Protein AF-A0A7S3ZFB3-F1 (afdb_monomer_lite)

Organism: NCBI:txid91324

pLDDT: mean 74.65, std 17.26, range [34.47, 96.06]

Radius of gyration: 27.94 Å; chains: 1; bounding box: 44×72×83 Å

Structure (mmCIF, N/CA/C/O backbone):
data_AF-A0A7S3ZFB3-F1
#
_entry.id   AF-A0A7S3ZFB3-F1
#
loop_
_atom_site.group_PDB
_atom_site.id
_atom_site.type_symbol
_atom_site.label_atom_id
_atom_site.label_alt_id
_atom_site.label_comp_id
_atom_site.label_asym_id
_atom_site.label_entity_id
_atom_site.label_seq_id
_atom_site.pdbx_PDB_ins_code
_atom_site.Cartn_x
_atom_site.Cartn_y
_atom_site.Cartn_z
_atom_site.occupancy
_atom_site.B_iso_or_equiv
_atom_site.auth_seq_id
_atom_site.auth_comp_id
_atom_site.auth_asym_id
_atom_site.auth_atom_id
_atom_site.pdbx_PDB_model_num
ATOM 1 N N . ALA A 1 1 ? -0.608 -6.402 12.257 1.00 74.31 1 ALA A N 1
ATOM 2 C CA . ALA A 1 1 ? -1.201 -6.296 10.902 1.00 74.31 1 ALA A CA 1
ATOM 3 C C . ALA A 1 1 ? -0.785 -7.485 10.028 1.00 74.31 1 ALA A C 1
ATOM 5 O O . ALA A 1 1 ? -1.365 -7.737 8.982 1.00 74.31 1 ALA A O 1
ATOM 6 N N . ASP A 1 2 ? 0.163 -8.262 10.527 1.00 80.62 2 ASP A N 1
ATOM 7 C CA . ASP A 1 2 ? 1.020 -9.198 9.822 1.00 80.62 2 ASP A CA 1
ATOM 8 C C . ASP A 1 2 ? 0.237 -10.372 9.253 1.00 80.62 2 ASP A C 1
ATOM 10 O O . ASP A 1 2 ? 0.449 -10.745 8.113 1.00 80.62 2 ASP A O 1
ATOM 14 N N . VAL A 1 3 ? -0.769 -10.871 9.977 1.00 87.94 3 VAL A N 1
ATOM 15 C CA . VAL A 1 3 ? -1.650 -11.943 9.483 1.00 87.94 3 VAL A CA 1
ATOM 16 C C . VAL A 1 3 ? -2.382 -11.545 8.195 1.00 87.94 3 VAL A C 1
ATOM 18 O O . VAL A 1 3 ? -2.595 -12.392 7.336 1.00 87.94 3 VAL A O 1
ATOM 21 N N . ILE A 1 4 ? -2.739 -10.265 8.026 1.00 89.12 4 ILE A N 1
ATOM 22 C CA . ILE A 1 4 ? -3.354 -9.780 6.778 1.00 89.12 4 ILE A CA 1
ATOM 23 C C . ILE A 1 4 ? -2.322 -9.785 5.647 1.00 89.12 4 ILE A C 1
ATOM 25 O O . ILE A 1 4 ? -2.637 -10.222 4.545 1.00 89.12 4 ILE A O 1
ATOM 29 N N . MET A 1 5 ? -1.093 -9.344 5.923 1.00 90.19 5 MET A N 1
ATOM 30 C CA . MET A 1 5 ? -0.015 -9.326 4.928 1.00 90.19 5 MET A CA 1
ATOM 31 C C . MET A 1 5 ? 0.400 -10.739 4.513 1.00 90.19 5 MET A C 1
ATOM 33 O O . MET A 1 5 ? 0.550 -11.006 3.327 1.00 90.19 5 MET A O 1
ATOM 37 N N . LEU A 1 6 ? 0.496 -11.663 5.471 1.00 90.62 6 LEU A N 1
ATOM 38 C CA . LEU A 1 6 ? 0.761 -13.076 5.210 1.00 90.62 6 LEU A CA 1
ATOM 39 C C . LEU A 1 6 ? -0.352 -13.702 4.367 1.00 90.62 6 LEU A C 1
ATOM 41 O O . LEU A 1 6 ? -0.052 -14.408 3.414 1.00 90.62 6 LEU A O 1
ATOM 45 N N . ALA A 1 7 ? -1.621 -13.415 4.675 1.00 92.81 7 ALA A N 1
ATOM 46 C CA . ALA A 1 7 ? -2.742 -13.906 3.878 1.00 92.81 7 ALA A CA 1
ATOM 47 C C . ALA A 1 7 ? -2.698 -13.377 2.436 1.00 92.81 7 ALA A C 1
ATOM 49 O O . ALA A 1 7 ? -2.893 -14.152 1.505 1.00 92.81 7 ALA A O 1
ATOM 50 N N . LEU A 1 8 ? -2.390 -12.091 2.233 1.00 93.56 8 LEU A N 1
ATOM 51 C CA . LEU A 1 8 ? -2.205 -11.525 0.893 1.00 93.56 8 LEU A CA 1
ATOM 52 C C . LEU A 1 8 ? -1.053 -12.193 0.130 1.00 93.56 8 LEU A C 1
ATOM 54 O O . LEU A 1 8 ? -1.235 -12.540 -1.034 1.00 93.56 8 LEU A O 1
ATOM 58 N N . ALA A 1 9 ? 0.079 -12.430 0.798 1.00 92.56 9 ALA A N 1
ATOM 59 C CA . ALA A 1 9 ? 1.261 -13.072 0.220 1.00 92.56 9 ALA A CA 1
ATOM 60 C C . ALA A 1 9 ? 1.043 -14.545 -0.177 1.00 92.56 9 ALA A C 1
ATOM 62 O O . ALA A 1 9 ? 1.856 -15.113 -0.899 1.00 92.56 9 ALA A O 1
ATOM 63 N N . THR A 1 10 ? -0.045 -15.187 0.270 1.00 94.44 10 THR A N 1
ATOM 64 C CA . THR A 1 10 ? -0.414 -16.527 -0.229 1.00 94.44 10 THR A CA 1
ATOM 65 C C . THR A 1 10 ? -0.983 -16.503 -1.647 1.00 94.44 10 THR A C 1
ATOM 67 O O . THR A 1 10 ? -1.054 -17.548 -2.280 1.00 94.44 10 THR A O 1
ATOM 70 N N . HIS A 1 11 ? -1.414 -15.335 -2.138 1.00 94.69 11 HIS A N 1
ATOM 71 C CA . HIS A 1 11 ? -2.156 -15.169 -3.391 1.00 94.69 11 HIS A CA 1
ATOM 72 C C . HIS A 1 11 ? -3.484 -15.940 -3.476 1.00 94.69 11 HIS A C 1
ATOM 74 O O . HIS A 1 11 ? -4.085 -16.012 -4.548 1.00 94.69 11 HIS A O 1
ATOM 80 N N . GLU A 1 12 ? -4.008 -16.431 -2.349 1.00 96.00 12 GLU A N 1
ATOM 81 C CA . GLU A 1 12 ? -5.294 -17.124 -2.289 1.00 96.00 12 GLU A CA 1
ATOM 82 C C . GLU A 1 12 ? -6.467 -16.122 -2.290 1.00 96.00 12 GLU A C 1
ATOM 84 O O . GLU A 1 12 ? -6.662 -15.380 -1.317 1.00 96.00 12 GLU A O 1
ATOM 89 N N . PRO A 1 13 ? -7.296 -16.068 -3.354 1.00 91.50 13 PRO A N 1
ATOM 90 C CA . PRO A 1 13 ? -8.357 -15.067 -3.464 1.00 91.50 13 PRO A CA 1
ATOM 91 C C . PRO A 1 13 ? -9.473 -15.287 -2.436 1.00 91.50 13 PRO A C 1
ATOM 93 O O . PRO A 1 13 ? -10.035 -14.323 -1.914 1.00 91.50 13 PRO A O 1
ATOM 96 N N . TYR A 1 14 ? -9.770 -16.542 -2.095 1.00 93.50 14 TYR A N 1
ATOM 97 C CA . TYR A 1 14 ? -10.837 -16.918 -1.164 1.00 93.50 14 TYR A CA 1
ATOM 98 C C . TYR A 1 14 ? -10.318 -17.140 0.260 1.00 93.50 14 TYR A C 1
ATOM 100 O O . TYR A 1 14 ? -10.640 -18.132 0.909 1.00 93.50 14 TYR A O 1
ATOM 108 N N . PHE A 1 15 ? -9.525 -16.195 0.765 1.00 94.94 15 PHE A N 1
ATOM 109 C CA . PHE A 1 15 ? -8.989 -16.237 2.124 1.00 94.94 15 PHE A CA 1
ATOM 110 C C . PHE A 1 15 ? -9.781 -15.312 3.065 1.00 94.94 15 PHE A C 1
ATOM 112 O O . PHE A 1 15 ? -10.017 -14.137 2.764 1.00 94.94 15 PHE A O 1
ATOM 119 N N . GLY A 1 16 ? -10.188 -15.826 4.230 1.00 93.50 16 GLY A N 1
ATOM 120 C CA . GLY A 1 16 ? -10.906 -15.073 5.262 1.00 93.50 16 GLY A CA 1
ATOM 121 C C . GLY A 1 16 ? -10.179 -15.097 6.605 1.00 93.50 16 GLY A C 1
ATOM 122 O O . GLY A 1 16 ? -9.831 -16.161 7.104 1.00 93.50 16 GLY A O 1
ATOM 123 N N . ILE A 1 17 ? -9.986 -13.930 7.221 1.00 93.00 17 ILE A N 1
ATOM 124 C CA . ILE A 1 17 ? -9.396 -13.815 8.562 1.00 93.00 17 ILE A CA 1
ATOM 125 C C . ILE A 1 17 ? -10.496 -13.479 9.561 1.00 93.00 17 ILE A C 1
ATOM 127 O O . ILE A 1 17 ? -11.090 -12.400 9.508 1.00 93.00 17 ILE A O 1
ATOM 131 N N . LEU A 1 18 ? -10.735 -14.378 10.512 1.00 92.12 18 LEU A N 1
ATOM 132 C CA . LEU A 1 18 ? -11.621 -14.120 11.640 1.00 92.12 18 LEU A CA 1
ATOM 133 C C . LEU A 1 18 ? -10.831 -13.473 12.781 1.00 92.12 18 LEU A C 1
ATOM 135 O O . LEU A 1 18 ? -9.833 -14.019 13.247 1.00 92.12 18 LEU A O 1
ATOM 139 N N . ARG A 1 19 ? -11.292 -12.323 13.275 1.00 87.12 19 ARG A N 1
ATOM 140 C CA . ARG A 1 19 ? -10.683 -11.647 14.429 1.00 87.12 19 ARG A CA 1
ATOM 141 C C . ARG A 1 19 ? -11.727 -11.162 15.415 1.00 87.12 19 ARG A C 1
ATOM 143 O O . ARG A 1 19 ? -12.834 -10.795 15.036 1.00 87.12 19 ARG A O 1
ATOM 150 N N . VAL A 1 20 ? -11.362 -11.100 16.690 1.00 84.38 20 VAL A N 1
ATOM 151 C CA . VAL A 1 20 ? -12.217 -10.495 17.718 1.00 84.38 20 VAL A CA 1
ATOM 152 C C . VAL A 1 20 ? -12.271 -8.983 17.496 1.00 84.38 20 VAL A C 1
ATOM 154 O O . VAL A 1 20 ? -11.251 -8.349 17.195 1.00 84.38 20 VAL A O 1
ATOM 157 N N . LYS A 1 21 ? -13.460 -8.396 17.644 1.00 79.81 21 LYS A N 1
ATOM 158 C CA . LYS A 1 21 ? -13.635 -6.946 17.637 1.00 79.81 21 LYS A CA 1
ATOM 159 C C . LYS A 1 21 ? -12.845 -6.356 18.797 1.00 79.81 21 LYS A C 1
ATOM 161 O O . LYS A 1 21 ? -13.122 -6.629 19.964 1.00 79.81 21 LYS A O 1
ATOM 166 N N . GLN A 1 22 ? -11.853 -5.545 18.461 1.00 66.06 22 GLN A N 1
ATOM 167 C CA . GLN A 1 22 ? -11.039 -4.872 19.456 1.00 66.06 22 GLN A CA 1
ATOM 168 C C . GLN A 1 22 ? -11.864 -3.740 20.070 1.00 66.06 22 GLN A C 1
ATOM 170 O O . GLN A 1 22 ? -12.365 -2.874 19.354 1.00 66.06 22 GLN A O 1
ATOM 175 N N . MET A 1 23 ? -12.045 -3.777 21.389 1.00 60.59 23 MET A N 1
ATOM 176 C CA . MET A 1 23 ? -12.606 -2.643 22.119 1.00 60.59 23 MET A CA 1
ATOM 177 C C . MET A 1 23 ? -11.629 -1.467 22.022 1.00 60.59 23 MET A C 1
ATOM 179 O O . MET A 1 23 ? -10.412 -1.673 21.963 1.00 60.59 23 MET A O 1
ATOM 183 N N . LEU A 1 24 ? -12.150 -0.239 21.992 1.00 58.12 24 LEU A N 1
ATOM 184 C CA . LEU A 1 24 ? -11.311 0.959 22.025 1.00 58.12 24 LEU A CA 1
ATOM 185 C C . LEU A 1 24 ? -10.404 0.887 23.262 1.00 58.12 24 LEU A C 1
ATOM 187 O O . LEU A 1 24 ? -10.869 0.542 24.354 1.00 58.12 24 LEU A O 1
ATOM 191 N N . ARG A 1 25 ? -9.103 1.172 23.087 1.00 55.62 25 ARG A N 1
ATOM 192 C CA . ARG A 1 25 ? -8.145 1.207 24.204 1.00 55.62 25 ARG A CA 1
ATOM 193 C C . ARG A 1 25 ? -8.743 2.083 25.313 1.00 55.62 25 ARG A C 1
ATOM 195 O O . ARG A 1 25 ? -9.181 3.196 25.042 1.00 55.62 25 ARG A O 1
ATOM 202 N N . ASN A 1 26 ? -8.771 1.545 26.532 1.00 60.03 26 ASN A N 1
ATOM 203 C CA . ASN A 1 26 ? -9.304 2.140 27.767 1.00 60.03 26 ASN A CA 1
ATOM 204 C C . ASN A 1 26 ? -10.793 1.945 28.064 1.00 60.03 26 ASN A C 1
ATOM 206 O O . ASN A 1 26 ? -11.228 2.450 29.095 1.00 60.03 26 ASN A O 1
ATOM 210 N N . GLN A 1 27 ? -11.563 1.206 27.259 1.00 69.31 27 GLN A N 1
ATOM 211 C CA . GLN A 1 27 ? -12.914 0.801 27.656 1.00 69.31 27 GLN A CA 1
ATOM 212 C C . GLN A 1 27 ? -12.869 -0.503 28.469 1.00 69.31 27 GLN A C 1
ATOM 214 O O . GLN A 1 27 ? -12.468 -1.552 27.964 1.00 69.31 27 GLN A O 1
ATOM 219 N N . CYS A 1 28 ? -13.288 -0.454 29.733 1.00 73.19 28 CYS A N 1
ATOM 220 C CA . CYS A 1 28 ? -13.369 -1.639 30.583 1.00 73.19 28 CYS A CA 1
ATOM 221 C C . CYS A 1 28 ? -14.438 -2.604 30.054 1.00 73.19 28 CYS A C 1
ATOM 223 O O . CYS A 1 28 ? -15.607 -2.233 29.960 1.00 73.19 28 CYS A O 1
ATOM 225 N N . TYR A 1 29 ? -14.077 -3.857 29.763 1.00 70.75 29 TYR A N 1
ATOM 226 C CA . TYR A 1 29 ? -15.044 -4.833 29.244 1.00 70.75 29 TYR A CA 1
ATOM 227 C C . TYR A 1 29 ? -16.115 -5.233 30.276 1.00 70.75 29 TYR A C 1
ATOM 229 O O . TYR A 1 29 ? -17.201 -5.630 29.884 1.00 70.75 29 TYR A O 1
ATOM 237 N N . LYS A 1 30 ? -15.860 -5.079 31.587 1.00 74.50 30 LYS A N 1
ATOM 238 C CA . LYS A 1 30 ? -16.815 -5.454 32.651 1.00 74.50 30 LYS A CA 1
ATOM 239 C C . LYS A 1 30 ? -17.948 -4.443 32.866 1.00 74.50 30 LYS A C 1
ATOM 241 O O . LYS A 1 30 ? -18.996 -4.816 33.382 1.00 74.50 30 LYS A O 1
ATOM 246 N N . CYS A 1 31 ? -17.731 -3.163 32.551 1.00 77.81 31 CYS A N 1
ATOM 247 C CA . CYS A 1 31 ? -18.699 -2.087 32.830 1.00 77.81 31 CYS A CA 1
ATOM 248 C C . CYS A 1 31 ? -18.869 -1.073 31.688 1.00 77.81 31 CYS A C 1
ATOM 250 O O . CYS A 1 31 ? -19.638 -0.121 31.813 1.00 77.81 31 CYS A O 1
ATOM 252 N N . LYS A 1 32 ? -18.124 -1.242 30.590 1.00 72.56 32 LYS A N 1
ATOM 253 C CA . LYS A 1 32 ? -18.126 -0.405 29.380 1.00 72.56 32 LYS A CA 1
ATOM 254 C C . LYS A 1 32 ? -17.750 1.069 29.592 1.00 72.56 32 LYS A C 1
ATOM 256 O O . LYS A 1 32 ? -17.854 1.855 28.650 1.00 72.56 32 LYS A O 1
ATOM 261 N N . LYS A 1 33 ? -17.266 1.451 30.781 1.00 74.75 33 LYS A N 1
ATOM 262 C CA . LYS A 1 33 ? -16.751 2.800 31.074 1.00 74.75 33 LYS A CA 1
ATOM 263 C C . LYS A 1 33 ? -15.262 2.920 30.761 1.00 74.75 33 LYS A C 1
ATOM 265 O O . LYS A 1 33 ? -14.522 1.937 30.813 1.00 74.75 33 LYS A O 1
ATOM 270 N N . PHE A 1 34 ? -14.836 4.145 30.467 1.00 76.75 34 PHE A N 1
ATOM 271 C CA . PHE A 1 34 ? -13.442 4.466 30.188 1.00 76.75 34 PHE A CA 1
ATOM 272 C C . PHE A 1 34 ? -12.625 4.709 31.469 1.00 76.75 34 PHE A C 1
ATOM 274 O O . PHE A 1 34 ? -13.188 4.986 32.528 1.00 76.75 34 PHE A O 1
ATOM 281 N N . GLY A 1 35 ? -11.295 4.612 31.371 1.00 75.56 35 GLY A N 1
ATOM 282 C CA . GLY A 1 35 ? -10.369 5.144 32.384 1.00 75.56 35 GLY A CA 1
ATOM 283 C C . GLY A 1 35 ? -9.905 4.170 33.472 1.00 75.56 35 GLY A C 1
ATOM 284 O O . GLY A 1 35 ? -9.266 4.599 34.426 1.00 75.56 35 GLY A O 1
ATOM 285 N N . HIS A 1 36 ? -10.192 2.870 33.355 1.00 78.19 36 HIS A N 1
ATOM 286 C CA . HIS A 1 36 ? -9.671 1.863 34.286 1.00 78.19 36 HIS A CA 1
ATOM 287 C C . HIS A 1 36 ? -9.437 0.505 33.617 1.00 78.19 36 HIS A C 1
ATOM 289 O O . HIS A 1 36 ? -10.108 0.146 32.648 1.00 78.19 36 HIS A O 1
ATOM 295 N N . SER A 1 37 ? -8.494 -0.265 34.172 1.00 70.19 37 SER A N 1
ATOM 296 C CA . SER A 1 37 ? -8.326 -1.680 33.832 1.00 70.19 37 SER A CA 1
ATOM 297 C C . SER A 1 37 ? -9.506 -2.495 34.388 1.00 70.19 37 SER A C 1
ATOM 299 O O . SER A 1 37 ? -9.982 -2.191 35.487 1.00 70.19 37 SER A O 1
ATOM 301 N N . PRO A 1 38 ? -9.947 -3.560 33.700 1.00 70.06 38 PRO A N 1
ATOM 302 C CA . PRO A 1 38 ? -10.934 -4.516 34.203 1.00 70.06 38 PRO A CA 1
ATOM 303 C C . PRO A 1 38 ? -10.651 -5.068 35.609 1.00 70.06 38 PRO A C 1
ATOM 305 O O . PRO A 1 38 ? -11.591 -5.430 36.318 1.00 70.06 38 PRO A O 1
ATOM 308 N N . ASP A 1 39 ? -9.391 -5.110 36.041 1.00 76.44 39 ASP A N 1
ATOM 309 C CA . ASP A 1 39 ? -8.995 -5.587 37.377 1.00 76.44 39 ASP A CA 1
ATOM 310 C C . ASP A 1 39 ? -9.337 -4.588 38.489 1.00 76.44 39 ASP A C 1
ATOM 312 O O . ASP A 1 39 ? -9.562 -4.976 39.629 1.00 76.44 39 ASP A O 1
ATOM 316 N N . LYS A 1 40 ? -9.443 -3.298 38.145 1.00 78.81 40 LYS A N 1
ATOM 317 C CA . LYS A 1 40 ? -9.805 -2.203 39.059 1.00 78.81 40 LYS A CA 1
ATOM 318 C C . LYS A 1 40 ? -11.268 -1.768 38.892 1.00 78.81 40 LYS A C 1
ATOM 320 O O . LYS A 1 40 ? -11.628 -0.642 39.225 1.00 78.81 40 LYS A O 1
ATOM 325 N N . CYS A 1 41 ? -12.111 -2.626 38.314 1.00 80.31 41 CYS A N 1
ATOM 326 C CA . CYS A 1 41 ? -13.509 -2.300 38.055 1.00 80.31 41 CYS A CA 1
ATOM 327 C C . CYS A 1 41 ? -14.350 -2.426 39.331 1.00 80.31 41 CYS A C 1
ATOM 329 O O . CYS A 1 41 ? -14.556 -3.524 39.838 1.00 80.31 41 CYS A O 1
ATOM 331 N N . THR A 1 42 ? -14.870 -1.301 39.817 1.00 80.50 42 THR A N 1
ATOM 332 C CA . THR A 1 42 ? -15.702 -1.235 41.029 1.00 80.50 42 THR A CA 1
ATOM 333 C C . THR A 1 42 ? -17.178 -1.538 40.783 1.00 80.50 42 THR A C 1
ATOM 335 O O . THR A 1 42 ? -17.885 -1.874 41.723 1.00 80.50 42 THR A O 1
ATOM 338 N N . ASN A 1 43 ? -17.645 -1.456 39.532 1.00 76.81 43 ASN A N 1
ATOM 339 C CA . ASN A 1 43 ? -19.047 -1.673 39.160 1.00 76.81 43 ASN A CA 1
ATOM 340 C C . ASN A 1 43 ? -19.162 -2.606 37.944 1.00 76.81 43 ASN A C 1
ATOM 342 O O . ASN A 1 43 ? -19.492 -2.138 36.850 1.00 76.81 43 ASN A O 1
ATOM 346 N N . PRO A 1 44 ? -18.879 -3.912 38.091 1.00 69.62 44 PRO A N 1
ATOM 347 C CA . PRO A 1 44 ? -19.206 -4.873 37.048 1.00 69.62 44 PRO A CA 1
ATOM 348 C C . PRO A 1 44 ? -20.724 -4.854 36.838 1.00 69.62 44 PRO A C 1
ATOM 350 O O . PRO A 1 44 ? -21.491 -5.028 37.788 1.00 69.62 44 PRO A O 1
ATOM 353 N N . THR A 1 45 ? -21.185 -4.620 35.608 1.00 66.19 45 THR A N 1
ATOM 354 C CA . THR A 1 45 ? -22.607 -4.815 35.307 1.00 66.19 45 THR A CA 1
ATOM 355 C C . THR A 1 45 ? -22.933 -6.278 35.588 1.00 66.19 45 THR A C 1
ATOM 357 O O . THR A 1 45 ? -22.273 -7.158 35.036 1.00 66.19 45 THR A O 1
ATOM 360 N N . LYS A 1 46 ? -23.914 -6.553 36.460 1.00 57.84 46 LYS A N 1
ATOM 361 C CA . LYS A 1 46 ? -24.454 -7.904 36.682 1.00 57.84 46 LYS A CA 1
ATOM 362 C C . LYS A 1 46 ? -25.174 -8.355 35.405 1.00 57.84 46 LYS A C 1
ATOM 364 O O . LYS A 1 46 ? -26.389 -8.261 35.300 1.00 57.84 46 LYS A O 1
ATOM 369 N N . GLY A 1 47 ? -24.403 -8.756 34.401 1.00 52.00 47 GLY A N 1
ATOM 370 C CA . GLY A 1 47 ? -24.886 -9.309 33.147 1.00 52.00 47 GLY A CA 1
ATOM 371 C C . GLY A 1 47 ? -24.964 -10.821 33.261 1.00 52.00 47 GLY A C 1
ATOM 372 O O . GLY A 1 47 ? -23.955 -11.513 33.176 1.00 52.00 47 GLY A O 1
ATOM 373 N N . THR A 1 48 ? -26.170 -11.330 33.474 1.00 50.72 48 THR A N 1
ATOM 374 C CA . THR A 1 48 ? -26.548 -12.695 33.111 1.00 50.72 48 THR A CA 1
ATOM 375 C C . THR A 1 48 ? -26.294 -12.928 31.615 1.00 50.72 48 THR A C 1
ATOM 377 O O . THR A 1 48 ? -26.576 -12.042 30.811 1.00 50.72 48 THR A O 1
ATOM 380 N N . ALA A 1 49 ? -25.856 -14.143 31.268 1.00 48.09 49 ALA A N 1
ATOM 381 C CA . ALA A 1 49 ? -25.482 -14.643 29.938 1.00 48.09 49 ALA A CA 1
ATOM 382 C C . ALA A 1 49 ? -24.071 -14.254 29.460 1.00 48.09 49 ALA A C 1
ATOM 384 O O . ALA A 1 49 ? -23.712 -13.085 29.373 1.00 48.09 49 ALA A O 1
ATOM 385 N N . ALA A 1 50 ? -23.283 -15.280 29.121 1.00 55.66 50 ALA A N 1
ATOM 386 C CA . ALA A 1 50 ? -21.986 -15.170 28.469 1.00 55.66 50 ALA A CA 1
ATOM 387 C C . ALA A 1 50 ? -22.031 -14.111 27.353 1.00 55.66 50 ALA A C 1
ATOM 389 O O . ALA A 1 50 ? -22.734 -14.287 26.355 1.00 55.66 50 ALA A O 1
ATOM 390 N N . GLU A 1 51 ? -21.318 -12.995 27.535 1.00 60.09 51 GLU A N 1
ATOM 391 C CA . GLU A 1 51 ? -21.240 -11.940 26.526 1.00 60.09 51 GLU A CA 1
ATOM 392 C C . GLU A 1 51 ? -20.753 -12.550 25.206 1.00 60.09 51 GLU A C 1
ATOM 394 O O . GLU A 1 51 ? -19.624 -13.040 25.104 1.00 60.09 51 GLU A O 1
ATOM 399 N N . LYS A 1 52 ? -21.618 -12.540 24.182 1.00 67.38 52 LYS A N 1
ATOM 400 C CA . LYS A 1 52 ? -21.255 -12.971 22.830 1.00 67.38 52 LYS A CA 1
ATOM 401 C C . LYS A 1 52 ? -20.096 -12.098 22.356 1.00 67.38 52 LYS A C 1
ATOM 403 O O . LYS A 1 52 ? -20.279 -10.915 22.070 1.00 67.38 52 LYS A O 1
ATOM 408 N N . ARG A 1 53 ? -18.898 -12.682 22.268 1.00 71.31 53 ARG A N 1
ATOM 409 C CA . ARG A 1 53 ? -17.745 -12.024 21.648 1.00 71.31 53 ARG A CA 1
ATOM 410 C C . ARG A 1 53 ? -18.132 -11.642 20.222 1.00 71.31 53 ARG A C 1
ATOM 412 O O . ARG A 1 53 ? -18.598 -12.481 19.457 1.00 71.31 53 ARG A O 1
ATOM 419 N N . GLN A 1 54 ? -17.969 -10.368 19.878 1.00 79.44 54 GLN A N 1
ATOM 420 C CA . GLN A 1 54 ? -18.192 -9.902 18.515 1.00 79.44 54 GLN A CA 1
ATOM 421 C C . GLN A 1 54 ? -16.936 -10.185 17.692 1.00 79.44 54 GLN A C 1
ATOM 423 O O . GLN A 1 54 ? -15.825 -9.864 18.118 1.00 79.44 54 GLN A O 1
ATOM 428 N N . TYR A 1 55 ? -17.117 -10.767 16.512 1.00 86.12 55 TYR A N 1
ATOM 429 C CA . TYR A 1 55 ? -16.037 -11.058 15.579 1.00 86.12 55 TYR A CA 1
ATOM 430 C C . TYR A 1 55 ? -16.202 -10.215 14.315 1.00 86.12 55 TYR A C 1
ATOM 432 O O . TYR A 1 55 ? -17.320 -9.889 13.919 1.00 86.12 55 TYR A O 1
ATOM 440 N N . HIS A 1 56 ? -15.086 -9.857 13.692 1.00 88.69 56 HIS A N 1
ATOM 441 C CA . HIS A 1 56 ? -15.027 -9.303 12.347 1.00 88.69 56 HIS A CA 1
ATOM 442 C C . HIS A 1 56 ? -14.384 -10.338 11.426 1.00 88.69 56 HIS A C 1
ATOM 444 O O . HIS A 1 56 ? -13.366 -10.936 11.784 1.00 88.69 56 HIS A O 1
ATOM 450 N N . LEU A 1 57 ? -14.966 -10.517 10.244 1.00 91.56 57 LEU A N 1
ATOM 451 C CA . LEU A 1 57 ? -14.370 -11.277 9.156 1.00 91.56 57 LEU A CA 1
ATOM 452 C C . LEU A 1 57 ? -13.715 -10.292 8.186 1.00 91.56 57 LEU A C 1
ATOM 454 O O . LEU A 1 57 ? -14.379 -9.391 7.679 1.00 91.56 57 LEU A O 1
ATOM 458 N N . VAL A 1 58 ? -12.422 -10.460 7.935 1.00 91.69 58 VAL A N 1
ATOM 459 C CA . VAL A 1 58 ? -11.691 -9.704 6.915 1.00 91.69 58 VAL A CA 1
ATOM 460 C C . VAL A 1 58 ? -11.556 -10.595 5.686 1.00 91.69 58 VAL A C 1
ATOM 462 O O . VAL A 1 58 ? -10.920 -11.644 5.757 1.00 91.69 58 VAL A O 1
ATOM 465 N N . SER A 1 59 ? -12.174 -10.196 4.576 1.00 94.44 59 SER A N 1
ATOM 466 C CA . SER A 1 59 ? -12.129 -10.932 3.309 1.00 94.44 59 SER A CA 1
ATOM 467 C C . SER A 1 59 ? -10.978 -10.435 2.437 1.00 94.44 59 SER A C 1
ATOM 469 O O . SER A 1 59 ? -10.931 -9.252 2.091 1.00 94.44 59 SER A O 1
ATOM 471 N N . MET A 1 60 ? -10.066 -11.335 2.058 1.00 93.94 60 MET A N 1
ATOM 472 C CA . MET A 1 60 ? -8.974 -10.998 1.141 1.00 93.94 60 MET A CA 1
ATOM 473 C C . MET A 1 60 ? -9.480 -10.757 -0.280 1.00 93.94 60 MET A C 1
ATOM 475 O O . MET A 1 60 ? -8.953 -9.872 -0.940 1.00 93.94 60 MET A O 1
ATOM 479 N N . ALA A 1 61 ? -10.548 -11.429 -0.723 1.00 94.88 61 ALA A N 1
ATOM 480 C CA . ALA A 1 61 ? -11.180 -11.159 -2.019 1.00 94.88 61 ALA A CA 1
ATOM 481 C C . ALA A 1 61 ? -11.562 -9.677 -2.174 1.00 94.88 61 ALA A C 1
ATOM 483 O O . ALA A 1 61 ? -11.267 -9.042 -3.188 1.00 94.88 61 ALA A O 1
ATOM 484 N N . VAL A 1 62 ? -12.172 -9.106 -1.130 1.00 95.12 62 VAL A N 1
ATOM 485 C CA . VAL A 1 62 ? -12.562 -7.692 -1.115 1.00 95.12 62 VAL A CA 1
ATOM 486 C C . VAL A 1 62 ? -11.327 -6.794 -1.149 1.00 95.12 62 VAL A C 1
ATOM 488 O O . VAL A 1 62 ? -11.249 -5.898 -1.984 1.00 95.12 62 VAL A O 1
ATOM 491 N N . LEU A 1 63 ? -10.331 -7.056 -0.296 1.00 93.00 63 LEU A N 1
ATOM 492 C CA . LEU A 1 63 ? -9.099 -6.263 -0.258 1.00 93.00 63 LEU A CA 1
ATOM 493 C C . LEU A 1 63 ? -8.338 -6.301 -1.593 1.00 93.00 63 LEU A C 1
AT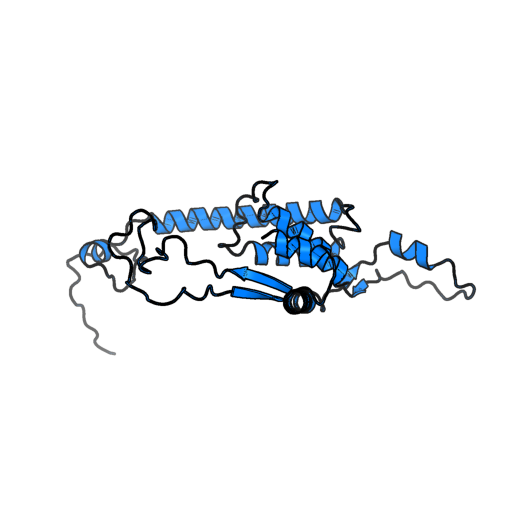OM 495 O O . LEU A 1 63 ? -7.899 -5.263 -2.079 1.00 93.00 63 LEU A O 1
ATOM 499 N N . ARG A 1 64 ? -8.245 -7.474 -2.225 1.00 95.06 64 ARG A N 1
ATOM 500 C CA . ARG A 1 64 ? -7.650 -7.648 -3.558 1.00 95.06 64 ARG A CA 1
ATOM 501 C C . ARG A 1 64 ? -8.397 -6.846 -4.620 1.00 95.06 64 ARG A C 1
ATOM 503 O O . ARG A 1 64 ? -7.754 -6.260 -5.480 1.00 95.06 64 ARG A O 1
ATOM 510 N N . THR A 1 65 ? -9.725 -6.761 -4.531 1.00 96.06 65 THR A N 1
ATOM 511 C CA . THR A 1 65 ? -10.542 -5.941 -5.444 1.00 96.06 65 THR A CA 1
ATOM 512 C C . THR A 1 65 ? -10.235 -4.450 -5.286 1.00 96.06 65 THR A C 1
ATOM 514 O O . THR A 1 65 ? -10.089 -3.751 -6.284 1.00 96.06 65 THR A O 1
ATOM 517 N N . PHE A 1 66 ? -10.074 -3.966 -4.049 1.00 95.12 66 PHE A N 1
ATOM 518 C CA . PHE A 1 66 ? -9.645 -2.585 -3.803 1.00 95.12 66 PHE A CA 1
ATOM 519 C C . PHE A 1 66 ? -8.259 -2.314 -4.392 1.00 95.12 66 PHE A C 1
ATOM 521 O O . PHE A 1 66 ? -8.087 -1.340 -5.117 1.00 95.12 66 PHE A O 1
ATOM 528 N N . ILE A 1 67 ? -7.291 -3.201 -4.143 1.00 94.81 67 ILE A N 1
ATOM 529 C CA . ILE A 1 67 ? -5.947 -3.074 -4.722 1.00 94.81 67 ILE A CA 1
ATOM 530 C C . ILE A 1 67 ? -6.020 -3.111 -6.255 1.00 94.81 67 ILE A C 1
ATOM 532 O O . ILE A 1 67 ? -5.382 -2.300 -6.909 1.00 94.81 67 ILE A O 1
ATOM 536 N N . HIS A 1 68 ? -6.829 -3.981 -6.856 1.00 95.31 68 HIS A N 1
ATOM 537 C CA . HIS A 1 68 ? -6.997 -4.006 -8.308 1.00 95.31 68 HIS A CA 1
ATOM 538 C C . HIS A 1 68 ? -7.502 -2.665 -8.851 1.00 95.31 68 HIS A C 1
ATOM 540 O O . HIS A 1 68 ? -6.854 -2.081 -9.717 1.00 95.31 68 HIS A O 1
ATOM 546 N N . GLY A 1 69 ? -8.602 -2.138 -8.303 1.00 96.06 69 GLY A N 1
ATOM 547 C CA . GLY A 1 69 ? -9.170 -0.861 -8.748 1.00 96.06 69 GLY A CA 1
ATOM 548 C C . GLY A 1 69 ? -8.192 0.313 -8.621 1.00 96.06 69 GLY A C 1
ATOM 549 O O . GLY A 1 69 ? -8.155 1.200 -9.473 1.00 96.06 69 GLY A O 1
ATOM 550 N N . GLU A 1 70 ? -7.324 0.291 -7.608 1.00 94.44 70 GLU A N 1
ATOM 551 C CA . GLU A 1 70 ? -6.308 1.327 -7.409 1.00 94.44 70 GLU A CA 1
ATOM 552 C C . GLU A 1 70 ? -5.210 1.353 -8.488 1.00 94.44 70 GLU A C 1
ATOM 554 O O . GLU A 1 70 ? -4.591 2.406 -8.688 1.00 94.44 70 GLU A O 1
ATOM 559 N N . PHE A 1 71 ? -4.958 0.232 -9.178 1.00 95.69 71 PHE A N 1
ATOM 560 C CA . PHE A 1 71 ? -3.816 0.059 -10.091 1.00 95.69 71 PHE A CA 1
ATOM 561 C C . PHE A 1 71 ? -4.190 -0.372 -11.522 1.00 95.69 71 PHE A C 1
ATOM 563 O O . PHE A 1 71 ? -3.340 -0.287 -12.407 1.00 95.69 71 PHE A O 1
ATOM 570 N N . GLU A 1 72 ? -5.434 -0.780 -11.792 1.00 93.00 72 GLU A N 1
ATOM 571 C CA . GLU A 1 72 ? -5.869 -1.339 -13.089 1.00 93.00 72 GLU A CA 1
ATOM 572 C C . GLU A 1 72 ? -5.650 -0.409 -14.296 1.00 93.00 72 GLU A C 1
ATOM 574 O O . GLU A 1 72 ? -5.450 -0.867 -15.420 1.00 93.00 72 GLU A O 1
ATOM 579 N N . HIS A 1 73 ? -5.654 0.905 -14.069 1.00 93.62 73 HIS A N 1
ATOM 580 C CA . HIS A 1 73 ? -5.483 1.922 -15.108 1.00 93.62 73 HIS A CA 1
ATOM 581 C C . HIS A 1 73 ? -4.011 2.212 -15.437 1.00 93.62 73 HIS A C 1
ATOM 583 O O . HIS A 1 73 ? -3.716 2.966 -16.369 1.00 93.62 73 HIS A O 1
ATOM 589 N N . LEU A 1 74 ? -3.074 1.643 -14.676 1.00 93.56 74 LEU A N 1
ATOM 590 C CA . LEU A 1 74 ? -1.651 1.897 -14.834 1.00 93.56 74 LEU A CA 1
ATOM 591 C C . LEU A 1 74 ? -1.010 0.937 -15.836 1.00 93.56 74 LEU A C 1
ATOM 593 O O . LEU A 1 74 ? -1.446 -0.196 -16.058 1.00 93.56 74 LEU A O 1
ATOM 597 N N . ARG A 1 75 ? 0.079 1.409 -16.444 1.00 92.44 75 ARG A N 1
ATOM 598 C CA . ARG A 1 75 ? 0.925 0.617 -17.333 1.00 92.44 75 ARG A CA 1
ATOM 599 C C . ARG A 1 75 ? 2.380 0.747 -16.926 1.00 92.44 75 ARG A C 1
ATOM 601 O O . ARG A 1 75 ? 2.829 1.827 -16.554 1.00 92.44 75 ARG A O 1
ATOM 608 N N . VAL A 1 76 ? 3.099 -0.361 -17.034 1.00 89.00 76 VAL A N 1
ATOM 609 C CA . VAL A 1 76 ? 4.488 -0.501 -16.594 1.00 89.00 76 VAL A CA 1
ATOM 610 C C . VAL A 1 76 ? 5.382 -0.712 -17.803 1.00 89.00 76 VAL A C 1
ATOM 612 O O . VAL A 1 76 ? 5.000 -1.388 -18.764 1.00 89.00 76 VAL A O 1
ATOM 615 N N . THR A 1 77 ? 6.572 -0.123 -17.773 1.00 80.12 77 THR A N 1
ATOM 616 C CA . THR A 1 77 ? 7.606 -0.349 -18.783 1.00 80.12 77 THR A CA 1
ATOM 617 C C . THR A 1 77 ? 8.008 -1.824 -18.797 1.00 80.12 77 THR A C 1
ATOM 619 O O . THR A 1 77 ? 8.306 -2.420 -17.763 1.00 80.12 77 THR A O 1
ATOM 622 N N . ALA A 1 78 ? 7.964 -2.462 -19.970 1.00 66.62 78 ALA A N 1
ATOM 623 C CA . ALA A 1 78 ? 8.356 -3.861 -20.073 1.00 66.62 78 ALA A CA 1
ATOM 624 C C . ALA A 1 78 ? 9.844 -4.010 -19.734 1.00 66.62 78 ALA A C 1
ATOM 626 O O . ALA A 1 78 ? 10.703 -3.412 -20.383 1.00 66.62 78 ALA A O 1
ATOM 627 N N . ASP A 1 79 ? 10.134 -4.843 -18.737 1.00 63.69 79 ASP A N 1
ATOM 628 C CA . ASP A 1 79 ? 11.497 -5.134 -18.318 1.00 63.69 79 ASP A CA 1
ATOM 629 C C . ASP A 1 79 ? 12.259 -5.790 -19.491 1.00 63.69 79 ASP A C 1
ATOM 631 O O . ASP A 1 79 ? 11.795 -6.827 -20.001 1.00 63.69 79 ASP A O 1
ATOM 635 N N . PRO A 1 80 ? 13.398 -5.239 -19.961 1.00 52.47 80 PRO A N 1
ATOM 636 C CA . PRO A 1 80 ? 14.114 -5.767 -21.126 1.00 52.47 80 PRO A CA 1
ATOM 637 C C . PRO A 1 80 ? 14.472 -7.251 -20.968 1.00 52.47 80 PRO A C 1
ATOM 639 O O . PRO A 1 80 ? 14.371 -8.028 -21.919 1.00 52.47 80 PRO A O 1
ATOM 642 N N . ALA A 1 81 ? 14.787 -7.671 -19.737 1.00 53.81 81 ALA A N 1
ATOM 643 C CA . ALA A 1 81 ? 15.149 -9.044 -19.390 1.00 53.81 81 ALA A CA 1
ATOM 644 C C . ALA A 1 81 ? 13.989 -10.055 -19.529 1.00 53.81 81 ALA A C 1
ATOM 646 O O . ALA A 1 81 ? 14.225 -11.246 -19.739 1.00 53.81 81 ALA A O 1
ATOM 647 N N . SER A 1 82 ? 12.733 -9.601 -19.440 1.00 51.22 82 SER A N 1
ATOM 648 C CA . SER A 1 82 ? 11.543 -10.456 -19.600 1.00 51.22 82 SER A CA 1
ATOM 649 C C . SER A 1 82 ? 11.181 -10.707 -21.069 1.00 51.22 82 SER A C 1
ATOM 651 O O . SER A 1 82 ? 10.560 -11.717 -21.397 1.00 51.22 82 SER A O 1
ATOM 653 N N . THR A 1 83 ? 11.603 -9.814 -21.968 1.00 50.34 83 THR A N 1
ATOM 654 C CA . THR A 1 83 ? 11.315 -9.909 -23.409 1.00 50.34 83 THR A CA 1
ATOM 655 C C . THR A 1 83 ? 12.215 -10.939 -24.097 1.00 50.34 83 THR A C 1
ATOM 657 O O . THR A 1 83 ? 11.790 -11.589 -25.048 1.00 50.34 83 THR A O 1
ATOM 660 N N . ALA A 1 84 ? 13.422 -11.168 -23.570 1.00 47.25 84 ALA A N 1
ATOM 661 C CA . ALA A 1 84 ? 14.370 -12.137 -24.120 1.00 47.25 84 ALA A CA 1
ATOM 662 C C . ALA A 1 84 ? 13.900 -13.602 -24.003 1.00 47.25 84 ALA A C 1
ATOM 664 O O . ALA A 1 84 ? 14.172 -14.392 -24.898 1.00 47.25 84 ALA A O 1
ATOM 665 N N . ARG A 1 85 ? 13.148 -13.971 -22.953 1.00 50.03 85 ARG A N 1
ATOM 666 C CA . ARG A 1 85 ? 12.716 -15.371 -22.731 1.00 50.03 85 ARG A CA 1
ATOM 667 C C . ARG A 1 85 ? 11.558 -15.827 -23.622 1.00 50.03 85 ARG A C 1
ATOM 669 O O . ARG A 1 85 ? 11.338 -17.022 -23.757 1.00 50.03 85 ARG A O 1
ATOM 676 N N . ASN A 1 86 ? 10.813 -14.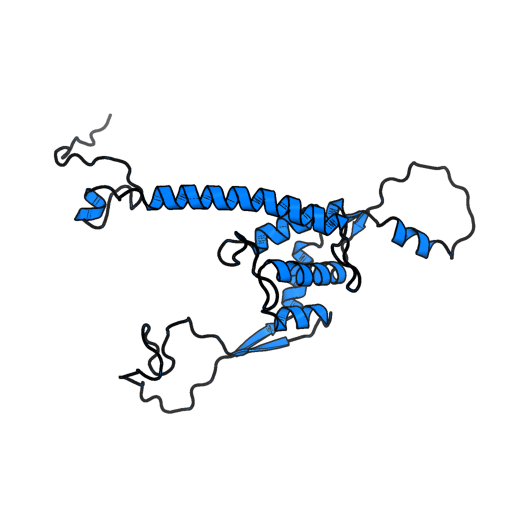899 -24.225 1.00 49.75 86 ASN A N 1
ATOM 677 C CA . ASN A 1 86 ? 9.653 -15.229 -25.064 1.00 49.75 86 ASN A CA 1
ATOM 678 C C . ASN A 1 86 ? 9.989 -15.388 -26.557 1.00 49.75 86 ASN A C 1
ATOM 680 O O . ASN A 1 86 ? 9.105 -15.742 -27.339 1.00 49.75 86 ASN A O 1
ATOM 684 N N . ASN A 1 87 ? 11.239 -15.148 -26.966 1.00 51.47 87 ASN A N 1
ATOM 685 C CA . ASN A 1 87 ? 11.621 -15.139 -28.380 1.00 51.47 87 ASN A CA 1
ATOM 686 C C . ASN A 1 87 ? 12.081 -16.498 -28.942 1.00 51.47 87 ASN A C 1
ATOM 688 O O . ASN A 1 87 ? 12.288 -16.596 -30.149 1.00 51.47 87 ASN A O 1
ATOM 692 N N . ASP A 1 88 ? 12.131 -17.569 -28.146 1.00 50.16 88 ASP A N 1
ATOM 693 C CA . ASP A 1 88 ? 12.596 -18.890 -28.611 1.00 50.16 88 ASP A CA 1
ATOM 694 C C . ASP A 1 88 ? 11.571 -19.700 -29.438 1.00 50.16 88 ASP A C 1
ATOM 696 O O . ASP A 1 88 ? 11.774 -20.890 -29.678 1.00 50.16 88 ASP A O 1
ATOM 700 N N . ARG A 1 89 ? 10.453 -19.112 -29.907 1.00 54.34 89 ARG A N 1
ATOM 701 C CA . ARG A 1 89 ? 9.399 -19.897 -30.596 1.00 54.34 89 ARG A CA 1
ATOM 702 C C . ARG A 1 89 ? 8.790 -19.389 -31.901 1.00 54.34 89 ARG A C 1
ATOM 704 O O . ARG A 1 89 ? 7.867 -20.045 -32.377 1.00 54.34 89 ARG A O 1
ATOM 711 N N . LYS A 1 90 ? 9.268 -18.326 -32.557 1.00 46.97 90 LYS A N 1
ATOM 712 C CA . LYS A 1 90 ? 8.736 -17.986 -33.899 1.00 46.97 90 LYS A CA 1
ATOM 713 C C . LYS A 1 90 ? 9.812 -17.563 -34.894 1.00 46.97 90 LYS A C 1
ATOM 715 O O . LYS A 1 90 ? 10.340 -16.460 -34.837 1.00 46.97 90 LYS A O 1
ATOM 720 N N . HIS A 1 91 ? 10.098 -18.469 -35.828 1.00 51.31 91 HIS A N 1
ATOM 721 C CA . HIS A 1 91 ? 10.792 -18.181 -37.078 1.00 51.31 91 HIS A CA 1
ATOM 722 C C . HIS A 1 91 ? 9.892 -17.398 -38.057 1.00 51.31 91 HIS A C 1
ATOM 724 O O . HIS A 1 91 ? 8.689 -17.637 -38.124 1.00 51.31 91 HIS A O 1
ATOM 730 N N . GLN A 1 92 ? 10.561 -16.549 -38.852 1.00 46.00 92 GLN A N 1
ATOM 731 C CA . GLN A 1 92 ? 10.192 -15.976 -40.162 1.00 46.00 92 GLN A CA 1
ATOM 732 C C . GLN A 1 92 ? 9.124 -14.867 -40.239 1.00 46.00 92 GLN A C 1
ATOM 734 O O . GLN A 1 92 ? 7.940 -15.139 -40.373 1.00 46.00 92 GLN A O 1
ATOM 739 N N . HIS A 1 93 ? 9.574 -13.602 -40.315 1.00 48.16 93 HIS A N 1
ATOM 740 C CA . HIS A 1 93 ? 9.614 -12.804 -41.565 1.00 48.16 93 HIS A CA 1
ATOM 741 C C . HIS A 1 93 ? 10.310 -11.436 -41.318 1.00 48.16 93 HIS A C 1
ATOM 743 O O . HIS A 1 93 ? 10.113 -10.859 -40.248 1.00 48.16 93 HIS A O 1
ATOM 749 N N . PRO A 1 94 ? 11.102 -10.871 -42.255 1.00 50.06 94 PRO A N 1
ATOM 750 C CA . PRO A 1 94 ? 11.751 -9.578 -42.054 1.00 50.06 94 PRO A CA 1
ATOM 751 C C . PRO A 1 94 ? 10.799 -8.439 -42.449 1.00 50.06 94 PRO A C 1
ATOM 753 O O . PRO A 1 94 ? 10.573 -8.192 -43.633 1.00 50.06 94 PRO A O 1
ATOM 756 N N . GLN A 1 95 ? 10.240 -7.726 -41.467 1.00 53.72 95 GLN A N 1
ATOM 757 C CA . GLN A 1 95 ? 9.533 -6.465 -41.710 1.00 53.72 95 GLN A CA 1
ATOM 758 C C . GLN A 1 95 ? 10.215 -5.281 -41.018 1.00 53.72 95 GLN A C 1
ATOM 760 O O . GLN A 1 95 ? 10.705 -5.362 -39.895 1.00 53.72 95 GLN A O 1
ATOM 765 N N . ARG A 1 96 ? 10.250 -4.190 -41.787 1.00 49.81 96 ARG A N 1
ATOM 766 C CA . ARG A 1 96 ? 10.922 -2.899 -41.608 1.00 49.81 96 ARG A CA 1
ATOM 767 C C . ARG A 1 96 ? 10.950 -2.390 -40.159 1.00 49.81 96 ARG A C 1
ATOM 769 O O . ARG A 1 96 ? 9.916 -2.225 -39.518 1.00 49.81 96 ARG A O 1
ATOM 776 N N . HIS A 1 97 ? 12.156 -2.063 -39.697 1.00 47.59 97 HIS A N 1
ATOM 777 C CA . HIS A 1 97 ? 12.437 -1.512 -38.375 1.00 47.59 97 HIS A CA 1
ATOM 778 C C . HIS A 1 97 ? 11.799 -0.129 -38.182 1.00 47.59 97 HIS A C 1
ATOM 780 O O . HIS A 1 97 ? 12.321 0.891 -38.629 1.00 47.59 97 HIS A O 1
ATOM 786 N N . ARG A 1 98 ? 10.679 -0.098 -37.458 1.00 54.28 98 ARG A N 1
ATOM 787 C CA . ARG A 1 98 ? 10.275 1.064 -36.659 1.00 54.28 98 ARG A CA 1
ATOM 788 C C . ARG A 1 98 ? 11.156 1.070 -35.398 1.00 54.28 98 ARG A C 1
ATOM 790 O O . ARG A 1 98 ? 11.339 -0.009 -34.832 1.00 54.28 98 ARG A O 1
ATOM 797 N N . PRO A 1 99 ? 11.708 2.210 -34.939 1.00 47.16 99 PRO A N 1
ATOM 798 C CA . PRO A 1 99 ? 12.416 2.238 -33.660 1.00 47.16 99 PRO A CA 1
ATOM 799 C C . PRO A 1 99 ? 11.473 1.720 -32.558 1.00 47.16 99 PRO A C 1
ATOM 801 O O . PRO A 1 99 ? 10.283 2.061 -32.587 1.00 47.16 99 PRO A O 1
ATOM 804 N N . PRO A 1 100 ? 11.945 0.862 -31.634 1.00 50.53 100 PRO A N 1
ATOM 805 C CA . PRO A 1 100 ? 11.085 0.248 -30.636 1.00 50.53 100 PRO A CA 1
ATOM 806 C C . PRO A 1 100 ? 10.567 1.343 -29.705 1.00 50.53 100 PRO A C 1
ATOM 808 O O . PRO A 1 100 ? 11.300 1.895 -28.891 1.00 50.53 100 PRO A O 1
ATOM 811 N N . GLN A 1 101 ? 9.288 1.680 -29.842 1.00 55.06 101 GLN A N 1
ATOM 812 C CA . GLN A 1 101 ? 8.578 2.418 -28.806 1.00 55.06 101 GLN A CA 1
ATOM 813 C C . GLN A 1 101 ? 8.628 1.543 -27.551 1.00 55.06 101 GLN A C 1
ATOM 815 O O . GLN A 1 101 ? 8.310 0.357 -27.645 1.00 55.06 101 GLN A O 1
ATOM 820 N N . HIS A 1 102 ? 9.077 2.088 -26.417 1.00 61.47 102 HIS A N 1
ATOM 821 C CA . HIS A 1 102 ? 9.137 1.367 -25.144 1.00 61.47 102 HIS A CA 1
ATOM 822 C C . HIS A 1 102 ? 7.774 0.726 -24.855 1.00 61.47 102 HIS A C 1
ATOM 824 O O . HIS A 1 102 ? 6.827 1.408 -24.466 1.00 61.47 102 HIS A O 1
ATOM 830 N N . ALA A 1 103 ? 7.649 -0.576 -25.116 1.00 75.00 103 ALA A N 1
ATOM 831 C CA . ALA A 1 103 ? 6.383 -1.275 -24.995 1.00 75.00 103 ALA A CA 1
ATOM 832 C C . ALA A 1 103 ? 5.973 -1.288 -23.520 1.00 75.00 103 ALA A C 1
ATOM 834 O O . ALA A 1 103 ? 6.726 -1.752 -22.662 1.00 75.00 103 ALA A O 1
ATOM 835 N N . THR A 1 104 ? 4.786 -0.764 -23.221 1.00 84.44 104 THR A N 1
ATOM 836 C CA . THR A 1 104 ? 4.219 -0.791 -21.873 1.00 84.44 104 THR A CA 1
ATOM 837 C C . THR A 1 104 ? 3.203 -1.921 -21.760 1.00 84.44 104 THR A C 1
ATOM 839 O O . THR A 1 104 ? 2.425 -2.174 -22.685 1.00 84.44 104 THR A O 1
ATOM 842 N N . LYS A 1 105 ? 3.215 -2.621 -20.626 1.00 89.56 105 LYS A N 1
ATOM 843 C CA . LYS A 1 105 ? 2.282 -3.711 -20.315 1.00 89.56 105 LYS A CA 1
ATOM 844 C C . LYS A 1 105 ? 1.288 -3.265 -19.237 1.00 89.56 105 LYS A C 1
ATOM 846 O O . LYS A 1 105 ? 1.647 -2.414 -18.420 1.00 89.56 105 LYS A O 1
ATOM 851 N N . PRO A 1 106 ? 0.053 -3.801 -19.231 1.00 93.12 106 PRO A N 1
ATOM 852 C CA . PRO A 1 106 ? -0.849 -3.644 -18.095 1.00 93.12 106 PRO A CA 1
ATOM 853 C C . PRO A 1 106 ? -0.190 -4.141 -16.809 1.00 93.12 106 PRO A C 1
ATOM 855 O O . PRO A 1 106 ? 0.641 -5.052 -16.844 1.00 93.12 106 PRO A O 1
ATOM 858 N N . VAL A 1 107 ? -0.562 -3.532 -15.691 1.00 94.12 107 VAL A N 1
ATOM 859 C CA . VAL A 1 107 ? -0.123 -3.980 -14.371 1.00 94.12 107 VAL A CA 1
ATOM 860 C C . VAL A 1 107 ? -0.690 -5.369 -14.058 1.00 94.12 107 VAL A C 1
ATOM 862 O O . VAL A 1 107 ? -1.843 -5.672 -14.353 1.00 94.12 107 VAL A O 1
ATOM 865 N N . GLU A 1 108 ? 0.132 -6.211 -13.442 1.00 94.38 108 GLU A N 1
ATOM 866 C CA . GLU A 1 108 ? -0.224 -7.540 -12.958 1.00 94.38 108 GLU A CA 1
ATOM 867 C C . GLU A 1 108 ? -0.583 -7.439 -11.473 1.00 94.38 108 GLU A C 1
ATOM 869 O O . GLU A 1 108 ? 0.255 -7.060 -10.652 1.00 94.38 108 GLU A O 1
ATOM 874 N N . LEU A 1 109 ? -1.825 -7.787 -11.118 1.00 95.56 109 LEU A N 1
ATOM 875 C CA . LEU A 1 109 ? -2.331 -7.658 -9.747 1.00 95.56 109 LEU A CA 1
ATOM 876 C C . LEU A 1 109 ? -1.457 -8.396 -8.727 1.00 95.56 109 LEU A C 1
ATOM 878 O O . LEU A 1 109 ? -1.127 -7.829 -7.691 1.00 95.56 109 LEU A O 1
ATOM 882 N N . GLU A 1 110 ? -1.055 -9.635 -9.016 1.00 95.12 110 GLU A N 1
ATOM 883 C CA . GLU A 1 110 ? -0.256 -10.425 -8.070 1.00 95.12 110 GLU A CA 1
ATOM 884 C C . GLU A 1 110 ? 1.095 -9.757 -7.776 1.00 95.12 110 GLU A C 1
ATOM 886 O O . GLU A 1 110 ? 1.515 -9.698 -6.626 1.00 95.12 110 GLU A O 1
ATOM 891 N N . ARG A 1 111 ? 1.717 -9.132 -8.781 1.00 95.38 111 ARG A N 1
ATOM 892 C CA . ARG A 1 111 ? 2.974 -8.392 -8.609 1.00 95.38 111 ARG A CA 1
ATOM 893 C C . ARG A 1 111 ? 2.799 -7.105 -7.803 1.00 95.38 111 ARG A C 1
ATOM 895 O O . ARG A 1 111 ? 3.693 -6.727 -7.054 1.00 95.38 111 ARG A O 1
ATOM 902 N N . VAL A 1 112 ? 1.647 -6.444 -7.926 1.00 95.75 112 VAL A N 1
ATOM 903 C CA . VAL A 1 112 ? 1.293 -5.308 -7.057 1.00 95.75 112 VAL A CA 1
ATOM 904 C C . VAL A 1 112 ? 1.056 -5.763 -5.625 1.00 95.75 112 VAL A C 1
ATOM 906 O O . VAL A 1 112 ? 1.427 -5.048 -4.703 1.00 95.75 112 VAL A O 1
ATOM 909 N N . ILE A 1 113 ? 0.439 -6.927 -5.419 1.00 95.19 113 ILE A N 1
ATOM 910 C CA . ILE A 1 113 ? 0.202 -7.472 -4.079 1.00 95.19 113 ILE A CA 1
ATOM 911 C C . ILE A 1 113 ? 1.530 -7.784 -3.384 1.00 95.19 113 ILE A C 1
ATOM 913 O O . ILE A 1 113 ? 1.689 -7.399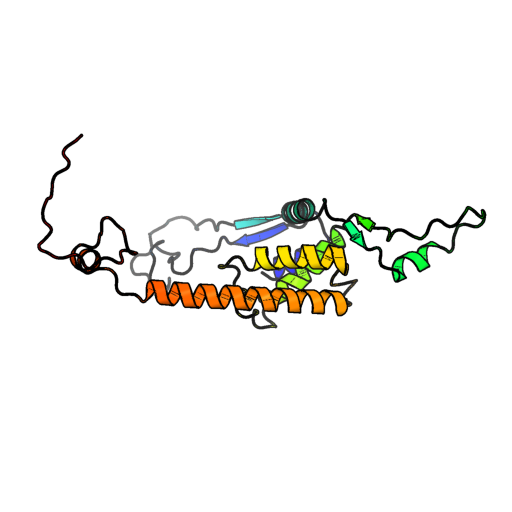 -2.225 1.00 95.19 113 ILE A O 1
ATOM 917 N N . ASP A 1 114 ? 2.489 -8.391 -4.089 1.00 94.75 114 ASP A N 1
ATOM 918 C CA . ASP A 1 114 ? 3.848 -8.617 -3.578 1.00 94.75 114 ASP A CA 1
ATOM 919 C C . ASP A 1 114 ? 4.495 -7.310 -3.107 1.00 94.75 114 ASP A C 1
ATOM 921 O O . ASP A 1 114 ? 4.963 -7.191 -1.971 1.00 94.75 114 ASP A O 1
ATOM 925 N N . ASP A 1 115 ? 4.463 -6.293 -3.968 1.00 95.00 115 ASP A N 1
ATOM 926 C CA . ASP A 1 115 ? 5.016 -4.983 -3.656 1.00 95.00 115 ASP A CA 1
ATOM 927 C C . ASP A 1 115 ? 4.250 -4.291 -2.526 1.00 95.00 115 ASP A C 1
ATOM 929 O O . ASP A 1 115 ? 4.866 -3.647 -1.686 1.00 95.00 115 ASP A O 1
ATOM 933 N N . PHE A 1 116 ? 2.926 -4.429 -2.451 1.00 92.44 116 PHE A N 1
ATOM 934 C CA . PHE A 1 116 ? 2.115 -3.874 -1.368 1.00 92.44 116 PHE A CA 1
ATOM 935 C C . PHE A 1 116 ? 2.494 -4.489 -0.017 1.00 92.44 116 PHE A C 1
ATOM 937 O O . PHE A 1 116 ? 2.696 -3.762 0.957 1.00 92.44 116 PHE A O 1
ATOM 944 N N . VAL A 1 117 ? 2.662 -5.813 0.033 1.00 91.19 117 VAL A N 1
ATOM 945 C CA . VAL A 1 117 ? 3.157 -6.519 1.222 1.00 91.19 117 VAL A CA 1
ATOM 946 C C . VAL A 1 1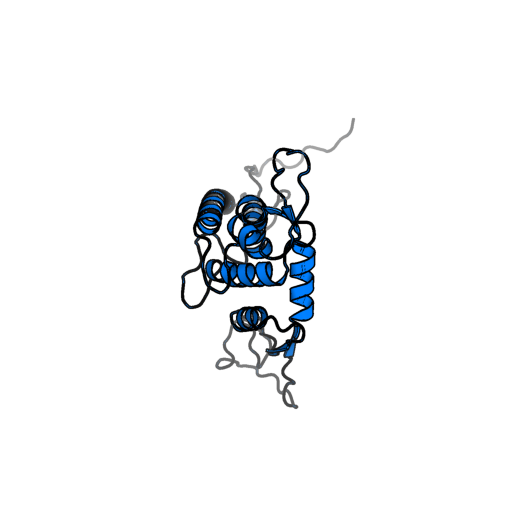17 ? 4.559 -6.028 1.590 1.00 91.19 117 VAL A C 1
ATOM 948 O O . VAL A 1 117 ? 4.811 -5.716 2.756 1.00 91.19 117 VAL A O 1
ATOM 951 N N . PHE A 1 118 ? 5.451 -5.893 0.604 1.00 91.06 118 PHE A N 1
ATOM 952 C CA . PHE A 1 118 ? 6.795 -5.350 0.803 1.00 91.06 118 PHE A CA 1
ATOM 953 C C . PHE A 1 118 ? 6.768 -3.909 1.333 1.00 91.06 118 PHE A C 1
ATOM 955 O O . PHE A 1 118 ? 7.500 -3.567 2.256 1.00 91.06 118 PHE A O 1
ATOM 962 N N . LEU A 1 119 ? 5.889 -3.062 0.807 1.00 89.06 119 LEU A N 1
ATOM 963 C CA . LEU A 1 119 ? 5.742 -1.672 1.219 1.00 89.06 119 LEU A CA 1
ATOM 964 C C . LEU A 1 119 ? 5.240 -1.535 2.660 1.00 89.06 119 LEU A C 1
ATOM 966 O O . LEU A 1 119 ? 5.699 -0.656 3.392 1.00 89.06 119 LEU A O 1
ATOM 970 N N . CYS A 1 120 ? 4.335 -2.416 3.095 1.00 83.94 120 CYS A N 1
ATOM 971 C CA . CYS A 1 120 ? 3.835 -2.428 4.468 1.00 83.94 120 CYS A CA 1
ATOM 972 C C . CYS A 1 120 ? 4.931 -2.692 5.515 1.00 83.94 120 CYS A C 1
ATOM 974 O O . CYS A 1 120 ? 4.744 -2.318 6.671 1.00 83.94 120 CYS A O 1
ATOM 976 N N . ILE A 1 121 ? 6.088 -3.241 5.125 1.00 81.12 121 ILE A N 1
ATOM 977 C CA . ILE A 1 121 ? 7.261 -3.367 6.004 1.00 81.12 121 ILE A CA 1
ATOM 978 C C . ILE A 1 121 ? 7.767 -1.982 6.453 1.00 81.12 121 ILE A C 1
ATOM 980 O O . ILE A 1 121 ? 8.112 -1.809 7.619 1.00 81.12 121 ILE A O 1
ATOM 984 N N . PHE A 1 122 ? 7.745 -0.971 5.576 1.00 74.56 122 PHE A N 1
ATOM 985 C CA . PHE A 1 122 ? 8.237 0.383 5.887 1.00 74.56 122 PHE A CA 1
ATOM 986 C C . PHE A 1 122 ? 7.296 1.205 6.776 1.00 74.56 122 PHE A C 1
ATOM 988 O O . PHE A 1 122 ? 7.734 2.131 7.460 1.00 74.56 122 PHE A O 1
ATOM 995 N N . VAL A 1 123 ? 6.005 0.867 6.776 1.00 71.00 123 VAL A N 1
ATOM 996 C CA . VAL A 1 123 ? 4.980 1.522 7.607 1.00 71.00 123 VAL A CA 1
ATOM 997 C C . VAL A 1 123 ? 5.072 1.065 9.074 1.00 71.00 123 VAL A C 1
ATOM 999 O O . VAL A 1 123 ? 4.531 1.711 9.971 1.00 71.00 123 VAL A O 1
ATOM 1002 N N . GLY A 1 124 ? 5.789 -0.030 9.330 1.00 63.66 124 GLY A N 1
ATOM 1003 C CA . GLY A 1 124 ? 6.033 -0.593 10.651 1.00 63.66 124 GLY A CA 1
ATOM 1004 C C . GLY A 1 124 ? 5.712 -2.082 10.678 1.00 63.66 124 GLY A C 1
ATOM 1005 O O . GLY A 1 124 ? 4.578 -2.490 10.420 1.00 63.66 124 GLY A O 1
ATOM 1006 N N . ASN A 1 125 ? 6.710 -2.885 11.032 1.00 66.44 125 ASN A N 1
ATOM 1007 C CA . ASN A 1 125 ? 6.565 -4.299 11.355 1.00 66.44 125 ASN A CA 1
ATOM 1008 C C . ASN A 1 125 ? 7.330 -4.605 12.656 1.00 66.44 125 ASN A C 1
ATOM 1010 O O . ASN A 1 125 ? 8.048 -3.754 13.177 1.00 66.44 125 ASN A O 1
ATOM 1014 N N . ASP A 1 126 ? 7.198 -5.820 13.183 1.00 57.94 126 ASP A N 1
ATOM 1015 C CA . ASP A 1 126 ? 7.869 -6.215 14.432 1.00 57.94 126 ASP A CA 1
ATOM 1016 C C . ASP A 1 126 ? 9.413 -6.297 14.311 1.00 57.94 126 ASP A C 1
ATOM 1018 O O . ASP A 1 126 ? 10.101 -6.494 15.312 1.00 57.94 126 ASP A O 1
ATOM 1022 N N . PHE A 1 127 ? 9.977 -6.126 13.106 1.00 50.09 127 PHE A N 1
ATOM 1023 C CA . PHE A 1 127 ? 11.404 -6.318 12.807 1.00 50.09 127 PHE A CA 1
ATOM 1024 C C . PHE A 1 127 ? 12.161 -5.026 12.473 1.00 50.09 127 PHE A C 1
ATOM 1026 O O . PHE A 1 127 ? 13.384 -4.983 12.601 1.00 50.09 127 PHE A O 1
ATOM 1033 N N . LEU A 1 128 ? 11.460 -3.981 12.036 1.00 54.75 128 LEU A N 1
ATOM 1034 C CA . LEU A 1 128 ? 12.009 -2.694 11.635 1.00 54.75 128 LEU A CA 1
ATOM 1035 C C . LEU A 1 128 ? 11.207 -1.570 12.300 1.00 54.75 128 LEU A C 1
ATOM 1037 O O . LEU A 1 128 ? 9.973 -1.588 12.263 1.00 54.75 128 LEU A O 1
ATOM 1041 N N . PRO A 1 129 ? 11.879 -0.554 12.868 1.00 53.91 129 PRO A N 1
ATOM 1042 C CA . PRO A 1 129 ? 11.188 0.655 13.289 1.00 53.91 129 PRO A CA 1
ATOM 1043 C C . PRO A 1 129 ? 10.507 1.290 12.069 1.00 53.91 129 PRO A C 1
ATOM 1045 O O . PRO A 1 129 ? 11.075 1.312 10.975 1.00 53.91 129 PRO A O 1
ATOM 1048 N N . HIS A 1 130 ? 9.285 1.798 12.249 1.00 59.53 130 HIS A N 1
ATOM 1049 C CA . HIS A 1 130 ? 8.603 2.547 11.195 1.00 59.53 130 HIS A CA 1
ATOM 1050 C C . HIS A 1 130 ? 9.469 3.736 10.759 1.00 59.53 130 HIS A C 1
ATOM 1052 O O . HIS A 1 130 ? 10.163 4.344 11.583 1.00 59.53 130 HIS A O 1
ATOM 1058 N N . LEU A 1 131 ? 9.419 4.096 9.475 1.00 58.56 131 LEU A N 1
ATOM 1059 C CA . LEU A 1 131 ? 10.085 5.315 9.021 1.00 58.56 131 LEU A CA 1
ATOM 1060 C C . LEU A 1 131 ? 9.529 6.531 9.795 1.00 58.56 131 LEU A C 1
ATOM 1062 O O . LEU A 1 131 ? 8.313 6.602 10.032 1.00 58.56 131 LEU A O 1
ATOM 1066 N N . PRO A 1 132 ? 10.380 7.480 10.232 1.00 53.41 132 PRO A N 1
ATOM 1067 C CA . PRO A 1 132 ? 9.900 8.723 10.822 1.00 53.41 132 PRO A CA 1
ATOM 1068 C C . PRO A 1 132 ? 8.979 9.453 9.824 1.00 53.41 132 PRO A C 1
ATOM 1070 O O . PRO A 1 132 ? 9.178 9.398 8.616 1.00 53.41 132 PRO A O 1
ATOM 1073 N N . GLY A 1 133 ? 7.887 10.052 10.309 1.00 54.75 133 GLY A N 1
ATOM 1074 C CA . GLY A 1 133 ? 6.896 10.718 9.447 1.00 54.75 133 GLY A CA 1
ATOM 1075 C C . GLY A 1 133 ? 5.935 9.794 8.682 1.00 54.75 133 GLY A C 1
ATOM 1076 O O . GLY A 1 133 ? 5.089 10.294 7.943 1.00 54.75 133 GLY A O 1
ATOM 1077 N N . LEU A 1 134 ? 6.014 8.470 8.870 1.00 57.03 134 LEU A N 1
ATOM 1078 C CA . LEU A 1 134 ? 5.139 7.486 8.227 1.00 57.03 134 LEU A CA 1
ATOM 1079 C C . LEU A 1 134 ? 4.233 6.767 9.250 1.00 57.03 134 LEU A C 1
ATOM 1081 O O . LEU A 1 134 ? 4.194 5.543 9.331 1.00 57.03 134 LEU A O 1
ATOM 1085 N N . GLU A 1 135 ? 3.471 7.522 10.048 1.00 58.69 135 GLU A N 1
ATOM 1086 C CA . GLU A 1 135 ? 2.420 6.940 10.894 1.00 58.69 135 GLU A CA 1
ATOM 1087 C C . GLU A 1 135 ? 1.124 6.719 10.096 1.00 58.69 135 GLU A C 1
ATOM 1089 O O . GLU A 1 135 ? 0.609 7.634 9.457 1.00 58.69 135 GLU A O 1
ATOM 1094 N N . ILE A 1 136 ? 0.514 5.527 10.189 1.00 58.78 136 ILE A N 1
ATOM 1095 C CA . ILE A 1 136 ? -0.775 5.208 9.524 1.00 58.78 136 ILE A CA 1
ATOM 1096 C C . ILE A 1 136 ? -1.863 6.247 9.846 1.00 58.78 136 ILE A C 1
ATOM 1098 O O . ILE A 1 136 ? -2.698 6.558 9.001 1.00 58.78 136 ILE A O 1
ATOM 1102 N N . ARG A 1 137 ? -1.839 6.811 11.061 1.00 53.81 137 ARG A N 1
ATOM 1103 C CA . ARG A 1 137 ? -2.790 7.838 11.518 1.00 53.81 137 ARG A CA 1
ATOM 1104 C C . ARG A 1 137 ? -2.642 9.185 10.799 1.00 53.81 137 ARG A C 1
ATOM 1106 O O . ARG A 1 137 ? -3.544 10.005 10.907 1.00 53.81 137 ARG A O 1
ATOM 1113 N N . GLU A 1 138 ? -1.548 9.394 10.071 1.00 57.81 138 GLU A N 1
ATOM 1114 C CA . GLU A 1 138 ? -1.194 10.640 9.382 1.00 57.81 138 GLU A CA 1
ATOM 1115 C C . GLU A 1 138 ? -1.271 10.509 7.843 1.00 57.81 138 GLU A C 1
ATOM 1117 O O . GLU A 1 138 ? -0.730 11.342 7.123 1.00 57.81 138 GLU A O 1
ATOM 1122 N N . GLY A 1 139 ? -1.928 9.469 7.305 1.00 66.50 139 GLY A N 1
ATOM 1123 C CA . GLY A 1 139 ? -2.053 9.280 5.846 1.00 66.50 139 GLY A CA 1
ATOM 1124 C C . GLY A 1 139 ? -0.810 8.674 5.180 1.00 66.50 139 GLY A C 1
ATOM 1125 O O . GLY A 1 139 ? -0.646 8.742 3.962 1.00 66.50 139 GLY A O 1
ATOM 1126 N N . ALA A 1 140 ? 0.064 8.045 5.971 1.00 72.50 140 ALA A N 1
ATOM 1127 C CA . ALA A 1 140 ? 1.271 7.353 5.515 1.00 72.50 140 ALA A CA 1
ATOM 1128 C C . ALA A 1 140 ? 1.034 6.376 4.354 1.00 72.50 140 ALA A C 1
ATOM 1130 O O . ALA A 1 140 ? 1.837 6.312 3.425 1.00 72.50 140 ALA A O 1
ATOM 1131 N N . LEU A 1 141 ? -0.072 5.625 4.401 1.00 78.75 141 LEU A N 1
ATOM 1132 C CA . LEU A 1 141 ? -0.404 4.650 3.365 1.00 78.75 141 LEU A CA 1
ATOM 1133 C C . LEU A 1 141 ? -0.722 5.336 2.031 1.00 78.75 141 LEU A C 1
ATOM 1135 O O . LEU A 1 141 ? -0.262 4.869 0.995 1.00 78.75 141 LEU A O 1
ATOM 1139 N N . ASP A 1 142 ? -1.428 6.466 2.052 1.00 82.75 142 ASP A N 1
ATOM 1140 C CA . ASP A 1 142 ? -1.781 7.216 0.842 1.00 82.75 142 ASP A CA 1
ATOM 1141 C C . ASP A 1 142 ? -0.543 7.834 0.190 1.00 82.75 142 ASP A C 1
ATOM 1143 O O . ASP A 1 142 ? -0.373 7.761 -1.028 1.00 82.75 142 ASP A O 1
ATOM 1147 N N . LEU A 1 143 ? 0.364 8.403 0.997 1.00 84.88 143 LEU A N 1
ATOM 1148 C CA . LEU A 1 143 ? 1.663 8.879 0.517 1.00 84.88 143 LEU A CA 1
ATOM 1149 C C . LEU A 1 143 ? 2.454 7.739 -0.130 1.00 84.88 143 LEU A C 1
ATOM 1151 O O . LEU A 1 143 ? 2.969 7.887 -1.239 1.00 84.88 143 LEU A O 1
ATOM 1155 N N . LEU A 1 144 ? 2.546 6.610 0.565 1.00 88.44 144 LEU A N 1
ATOM 1156 C CA . LEU A 1 144 ? 3.336 5.475 0.129 1.00 88.44 144 LEU A CA 1
ATOM 1157 C C . LEU A 1 144 ? 2.765 4.849 -1.154 1.00 88.44 144 LEU A C 1
ATOM 1159 O O . LEU A 1 144 ? 3.522 4.591 -2.088 1.00 88.44 144 LEU A O 1
ATOM 1163 N N . LEU A 1 145 ? 1.441 4.708 -1.260 1.00 90.62 145 LEU A N 1
ATOM 1164 C CA . LEU A 1 145 ? 0.773 4.270 -2.486 1.00 90.62 145 LEU A CA 1
ATOM 1165 C C . LEU A 1 145 ? 0.974 5.275 -3.626 1.00 90.62 145 LEU A C 1
ATOM 1167 O O . LEU A 1 145 ? 1.247 4.869 -4.754 1.00 90.62 145 LEU A O 1
ATOM 1171 N N . ARG A 1 146 ? 0.890 6.582 -3.351 1.00 92.00 146 ARG A N 1
ATOM 1172 C CA . ARG A 1 146 ? 1.113 7.636 -4.353 1.00 92.00 146 ARG A CA 1
ATOM 1173 C C . ARG A 1 146 ? 2.522 7.586 -4.938 1.00 92.00 146 ARG A C 1
ATOM 1175 O O . ARG A 1 146 ? 2.666 7.618 -6.161 1.00 92.00 146 ARG A O 1
ATOM 1182 N N . GLU A 1 147 ? 3.551 7.515 -4.096 1.00 93.12 147 GLU A N 1
ATOM 1183 C CA . GLU A 1 147 ? 4.933 7.435 -4.582 1.00 93.12 147 GLU A CA 1
ATOM 1184 C C . GLU A 1 147 ? 5.218 6.082 -5.240 1.00 93.12 147 GLU A C 1
ATOM 1186 O O . GLU A 1 147 ? 5.867 6.040 -6.286 1.00 93.12 147 GLU A O 1
ATOM 1191 N N . TYR A 1 148 ? 4.650 4.989 -4.726 1.00 95.12 148 TYR A N 1
ATOM 1192 C CA . TYR A 1 148 ? 4.764 3.686 -5.372 1.00 95.12 148 TYR A CA 1
ATOM 1193 C C . TYR A 1 148 ? 4.174 3.680 -6.786 1.00 95.12 148 TYR A C 1
ATOM 1195 O O . TYR A 1 148 ? 4.851 3.226 -7.702 1.00 95.12 148 TYR A O 1
ATOM 1203 N N . LYS A 1 149 ? 2.982 4.252 -7.021 1.00 95.62 149 LYS A N 1
ATOM 1204 C CA . LYS A 1 149 ? 2.400 4.351 -8.377 1.00 95.62 149 LYS A CA 1
ATOM 1205 C C . LYS A 1 149 ? 3.358 5.041 -9.359 1.00 95.62 149 LYS A C 1
ATOM 1207 O O . LYS A 1 149 ? 3.514 4.584 -10.489 1.00 95.62 149 LYS A O 1
ATOM 1212 N N . ARG A 1 150 ? 4.052 6.105 -8.932 1.00 94.00 150 ARG A N 1
ATOM 1213 C C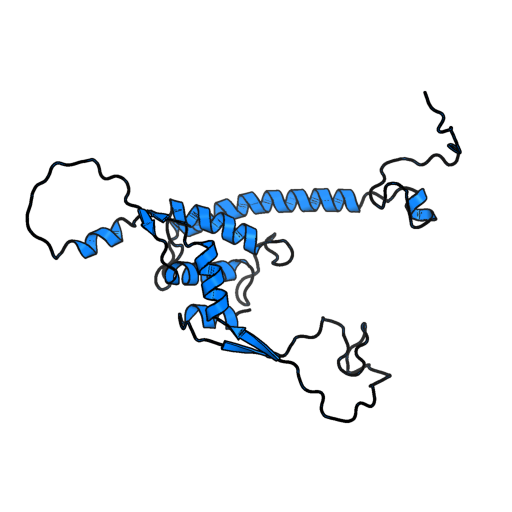A . ARG A 1 150 ? 5.060 6.799 -9.760 1.00 94.00 150 ARG A CA 1
ATOM 1214 C C . ARG A 1 150 ? 6.278 5.926 -10.034 1.00 94.00 150 ARG A C 1
ATOM 1216 O O . ARG A 1 150 ? 6.770 5.904 -11.161 1.00 94.00 150 ARG A O 1
ATOM 1223 N N . VAL A 1 151 ? 6.771 5.222 -9.020 1.00 94.69 151 VAL A N 1
ATOM 1224 C CA . VAL A 1 151 ? 7.916 4.319 -9.164 1.00 94.69 151 VAL A CA 1
ATOM 1225 C C . VAL A 1 151 ? 7.570 3.155 -10.084 1.00 94.69 151 VAL A C 1
ATOM 1227 O O . VAL A 1 151 ? 8.341 2.864 -10.990 1.00 94.69 151 VAL A O 1
ATOM 1230 N N . LEU A 1 152 ? 6.391 2.560 -9.918 1.00 94.75 152 LEU A N 1
ATOM 1231 C CA . LEU A 1 152 ? 5.903 1.431 -10.700 1.00 94.75 152 LEU A CA 1
ATOM 1232 C C . LEU A 1 152 ? 5.875 1.741 -12.204 1.00 94.75 152 LEU A C 1
ATOM 1234 O O . LEU A 1 152 ? 6.369 0.951 -13.004 1.00 94.75 152 LEU A O 1
ATOM 1238 N N . ILE A 1 153 ? 5.363 2.913 -12.593 1.00 92.69 153 ILE A N 1
ATOM 1239 C CA . ILE A 1 153 ? 5.293 3.334 -14.005 1.00 92.69 153 ILE A CA 1
ATOM 1240 C C . ILE A 1 153 ? 6.695 3.493 -14.617 1.00 92.69 153 ILE A C 1
ATOM 1242 O O . ILE A 1 153 ? 6.908 3.128 -15.773 1.00 92.69 153 ILE A O 1
ATOM 1246 N N . ASN A 1 154 ? 7.649 4.038 -13.855 1.00 90.81 154 ASN A N 1
ATOM 1247 C CA . ASN A 1 154 ? 8.963 4.433 -14.374 1.00 90.81 154 ASN A CA 1
ATOM 1248 C C . ASN A 1 154 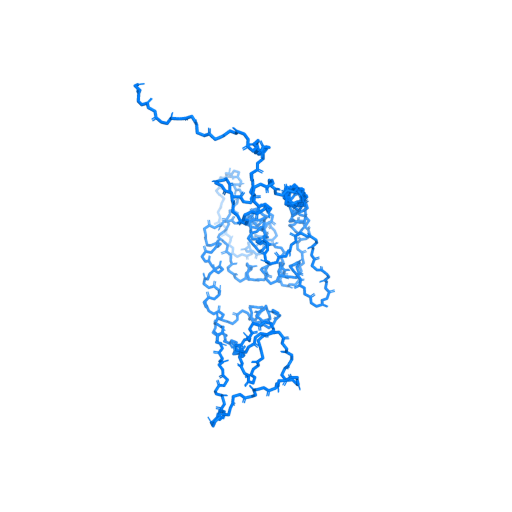? 10.033 3.337 -14.254 1.00 90.81 154 ASN A C 1
ATOM 1250 O O . ASN A 1 154 ? 10.879 3.200 -15.136 1.00 90.81 154 ASN A O 1
ATOM 1254 N N . HIS A 1 155 ? 10.006 2.570 -13.166 1.00 91.38 155 HIS A N 1
ATOM 1255 C CA . HIS A 1 155 ? 11.062 1.635 -12.765 1.00 91.38 155 HIS A CA 1
ATOM 1256 C C . HIS A 1 155 ? 10.578 0.185 -12.630 1.00 91.38 155 HIS A C 1
ATOM 1258 O O . HIS A 1 155 ? 11.395 -0.702 -12.375 1.00 91.38 155 HIS A O 1
ATOM 1264 N N . GLY A 1 156 ? 9.276 -0.062 -12.802 1.00 92.75 156 GLY A N 1
ATOM 1265 C CA . GLY A 1 156 ? 8.671 -1.375 -12.625 1.00 92.75 156 GLY A CA 1
ATOM 1266 C C . GLY A 1 156 ? 8.449 -1.757 -11.164 1.00 92.75 156 GLY A C 1
ATOM 1267 O O . GLY A 1 156 ? 8.516 -0.926 -10.258 1.00 92.75 156 GLY A O 1
ATOM 1268 N N . TYR A 1 157 ? 8.147 -3.036 -10.954 1.00 95.44 157 TYR A N 1
ATOM 1269 C CA . TYR A 1 157 ? 7.876 -3.596 -9.631 1.00 95.44 157 TYR A CA 1
ATOM 1270 C C . TYR A 1 157 ? 9.106 -3.521 -8.714 1.00 95.44 157 TYR A C 1
ATOM 1272 O O . TYR A 1 157 ? 10.253 -3.626 -9.169 1.00 95.44 157 TYR A O 1
ATOM 1280 N N . LEU A 1 158 ? 8.859 -3.367 -7.414 1.00 95.12 158 LEU A N 1
ATOM 1281 C CA . LEU A 1 158 ? 9.876 -3.321 -6.361 1.00 95.12 158 LEU A CA 1
ATOM 1282 C C . LEU A 1 158 ? 10.467 -4.703 -6.097 1.00 95.12 158 LEU A C 1
ATOM 1284 O O . LEU A 1 158 ? 11.643 -4.812 -5.752 1.00 95.12 158 LEU A O 1
ATOM 1288 N N . THR A 1 159 ? 9.659 -5.747 -6.252 1.00 94.12 159 THR A N 1
ATOM 1289 C CA . THR A 1 159 ? 10.019 -7.121 -5.924 1.00 94.12 159 THR A CA 1
ATOM 1290 C C . THR A 1 159 ? 9.682 -8.088 -7.055 1.00 94.12 159 THR A C 1
ATOM 1292 O O . THR A 1 159 ? 8.833 -7.841 -7.917 1.00 94.12 159 THR A O 1
ATOM 1295 N N . ASN A 1 160 ? 10.396 -9.209 -7.086 1.00 92.25 160 ASN A N 1
ATOM 1296 C CA . ASN A 1 160 ? 10.134 -10.333 -7.974 1.00 92.25 160 ASN A CA 1
ATOM 1297 C C . ASN A 1 160 ? 10.495 -11.638 -7.258 1.00 92.25 160 ASN A C 1
ATOM 1299 O O . ASN A 1 160 ? 11.682 -11.931 -7.098 1.00 92.25 160 ASN A O 1
ATOM 1303 N N . ALA A 1 161 ? 9.489 -12.397 -6.810 1.00 85.75 161 ALA A N 1
ATOM 1304 C CA . ALA A 1 161 ? 9.667 -13.674 -6.109 1.00 85.75 161 ALA A CA 1
ATOM 1305 C C . ALA A 1 161 ? 10.710 -13.599 -4.968 1.00 85.75 161 ALA A C 1
ATOM 1307 O O . ALA A 1 161 ? 11.637 -14.403 -4.889 1.00 85.75 161 ALA A O 1
ATOM 1308 N N . GLY A 1 162 ? 10.604 -12.568 -4.122 1.00 81.19 162 GLY A N 1
ATOM 1309 C CA . GLY A 1 162 ? 11.514 -12.329 -2.994 1.00 81.19 162 GLY A CA 1
ATOM 1310 C C . GLY A 1 162 ? 12.827 -11.610 -3.337 1.00 81.19 162 GLY A C 1
ATOM 1311 O O . GLY A 1 162 ? 13.543 -11.197 -2.428 1.00 81.19 162 GLY A O 1
ATOM 1312 N N . SER A 1 163 ? 13.142 -11.397 -4.618 1.00 89.75 163 SER A N 1
ATOM 1313 C CA . SER A 1 163 ? 14.288 -10.574 -5.035 1.00 89.75 163 SER A CA 1
ATOM 1314 C C . SER A 1 163 ? 13.896 -9.103 -5.158 1.00 89.75 163 SER A C 1
ATOM 1316 O O . SER A 1 163 ? 12.862 -8.787 -5.741 1.00 89.75 163 SER A O 1
ATOM 1318 N N . MET A 1 164 ? 14.733 -8.194 -4.652 1.00 92.75 164 MET A N 1
ATOM 1319 C CA . MET A 1 164 ? 14.479 -6.750 -4.708 1.00 92.75 164 MET A CA 1
ATOM 1320 C C . MET A 1 164 ? 15.050 -6.106 -5.975 1.00 92.75 164 MET A C 1
ATOM 1322 O O . MET A 1 164 ? 16.222 -6.277 -6.315 1.00 92.75 164 MET A O 1
ATOM 1326 N N . ASN A 1 165 ? 14.245 -5.268 -6.620 1.00 93.00 165 ASN A N 1
ATOM 1327 C CA . ASN A 1 165 ? 14.686 -4.303 -7.615 1.00 93.00 165 ASN A CA 1
ATOM 1328 C C . ASN A 1 165 ? 15.242 -3.063 -6.900 1.00 93.00 165 ASN A C 1
ATOM 1330 O O . ASN A 1 165 ? 14.530 -2.092 -6.636 1.00 93.00 165 ASN A O 1
ATOM 1334 N N . PHE A 1 166 ? 16.539 -3.083 -6.592 1.00 93.25 166 PHE A N 1
ATOM 1335 C CA . PHE A 1 166 ? 17.201 -1.989 -5.875 1.00 93.25 166 PHE A CA 1
ATOM 1336 C C . PHE A 1 166 ? 17.082 -0.630 -6.572 1.00 93.25 166 PHE A C 1
ATOM 1338 O O . PHE A 1 166 ? 17.109 0.394 -5.894 1.00 93.25 166 PHE A O 1
ATOM 1345 N N . HIS A 1 167 ? 16.937 -0.590 -7.899 1.00 92.19 167 HIS A N 1
ATOM 1346 C CA . HIS A 1 167 ? 16.760 0.669 -8.617 1.00 92.19 167 HIS A CA 1
ATOM 1347 C C . HIS A 1 167 ? 15.397 1.302 -8.306 1.00 92.19 167 HIS A C 1
ATOM 1349 O O . HIS A 1 167 ? 15.338 2.472 -7.920 1.00 92.19 167 HIS A O 1
ATOM 1355 N N . ALA A 1 168 ? 14.321 0.515 -8.391 1.00 94.25 168 ALA A N 1
ATOM 1356 C CA . ALA A 1 168 ? 12.975 0.963 -8.045 1.00 94.25 168 ALA A CA 1
ATOM 1357 C C . ALA A 1 168 ? 12.857 1.288 -6.545 1.00 94.25 168 ALA A C 1
ATOM 1359 O O . ALA A 1 168 ? 12.367 2.357 -6.185 1.00 94.25 168 ALA A O 1
ATOM 1360 N N . VAL A 1 169 ? 13.399 0.432 -5.670 1.00 94.38 169 VAL A N 1
ATOM 1361 C CA . VAL A 1 169 ? 13.412 0.658 -4.213 1.00 94.38 169 VAL A CA 1
ATOM 1362 C C . VAL A 1 169 ? 14.183 1.930 -3.851 1.00 94.38 169 VAL A C 1
ATOM 1364 O O . VAL A 1 169 ? 13.700 2.738 -3.062 1.00 94.38 169 VAL A O 1
ATOM 1367 N N . LYS A 1 170 ? 15.355 2.170 -4.453 1.00 93.88 170 LYS A N 1
ATOM 1368 C CA . LYS A 1 170 ? 16.111 3.413 -4.239 1.00 93.88 170 LYS A CA 1
ATOM 1369 C C . LYS A 1 170 ? 15.309 4.637 -4.680 1.00 93.88 170 LYS A C 1
ATOM 1371 O O . LYS A 1 170 ? 15.290 5.630 -3.958 1.00 93.88 170 LYS A O 1
ATOM 1376 N N . SER A 1 171 ? 14.655 4.568 -5.841 1.00 94.44 171 SER A N 1
ATOM 1377 C CA . SER A 1 171 ? 13.807 5.654 -6.350 1.00 94.44 171 SER A CA 1
ATOM 1378 C C . SER A 1 171 ? 12.658 5.964 -5.383 1.00 94.44 171 SER A C 1
ATOM 1380 O O . SER A 1 171 ? 12.446 7.122 -5.020 1.00 94.44 171 SER A O 1
ATOM 1382 N N . LEU A 1 172 ? 12.003 4.922 -4.863 1.00 94.06 172 LEU A N 1
ATOM 1383 C CA . LEU A 1 172 ? 10.960 5.042 -3.847 1.00 94.06 172 LEU A CA 1
ATOM 1384 C C . LEU A 1 172 ? 11.472 5.715 -2.568 1.00 94.06 172 LEU A C 1
ATOM 1386 O O . LEU A 1 172 ? 10.867 6.677 -2.105 1.00 94.06 172 LEU A O 1
ATOM 1390 N N . LEU A 1 173 ? 12.587 5.242 -2.004 1.00 91.81 173 LEU A N 1
ATOM 1391 C CA . LEU A 1 173 ? 13.141 5.796 -0.764 1.00 91.81 173 LEU A CA 1
ATOM 1392 C C . LEU A 1 173 ? 13.542 7.269 -0.921 1.00 91.81 173 LEU A C 1
ATOM 1394 O O . LEU A 1 173 ? 13.300 8.073 -0.020 1.00 91.81 173 LEU A O 1
ATOM 1398 N N . ILE A 1 174 ? 14.096 7.652 -2.076 1.00 91.88 174 ILE A N 1
ATOM 1399 C CA . ILE A 1 174 ? 14.387 9.058 -2.383 1.00 91.88 174 ILE A CA 1
ATOM 1400 C C . ILE A 1 174 ? 13.087 9.874 -2.412 1.00 91.88 174 ILE A C 1
ATOM 1402 O O . ILE A 1 174 ? 13.017 10.914 -1.756 1.00 91.88 174 ILE A O 1
ATOM 1406 N N . ALA A 1 175 ? 12.049 9.405 -3.110 1.00 90.19 175 ALA A N 1
ATOM 1407 C CA . ALA A 1 175 ? 10.763 10.100 -3.197 1.00 90.19 175 ALA A CA 1
ATOM 1408 C C . ALA A 1 175 ? 10.078 10.262 -1.824 1.00 90.19 175 ALA A C 1
ATOM 1410 O O . ALA A 1 175 ? 9.570 11.342 -1.497 1.00 90.19 175 ALA A O 1
ATOM 1411 N N . LEU A 1 176 ? 10.128 9.219 -0.991 1.00 87.88 176 LEU A N 1
ATOM 1412 C CA . LEU A 1 176 ? 9.628 9.257 0.383 1.00 87.88 176 LEU A CA 1
ATOM 1413 C C . LEU A 1 176 ? 10.405 10.270 1.232 1.00 87.88 176 LEU A C 1
ATOM 1415 O O . LEU A 1 176 ? 9.776 11.084 1.899 1.00 87.88 176 LEU A O 1
ATOM 1419 N N . SER A 1 177 ? 11.739 10.309 1.136 1.00 85.19 177 SER A N 1
ATOM 1420 C CA . SER A 1 177 ? 12.570 11.247 1.915 1.00 85.19 177 SER A CA 1
ATOM 1421 C C . SER A 1 177 ? 12.279 12.725 1.612 1.00 85.19 177 SER A C 1
ATOM 1423 O O . SER A 1 177 ? 12.393 13.589 2.483 1.00 85.19 177 SER A O 1
ATOM 1425 N N . VAL A 1 178 ? 11.885 13.043 0.372 1.00 85.50 178 VAL A N 1
ATOM 1426 C CA . VAL A 1 178 ? 11.473 14.402 -0.011 1.00 85.50 178 VAL A CA 1
ATOM 1427 C C . VAL A 1 178 ? 10.131 14.751 0.629 1.00 85.50 178 VAL A C 1
ATOM 1429 O O . VAL A 1 178 ? 9.966 15.854 1.151 1.00 85.50 178 VAL A O 1
ATOM 1432 N N . SER A 1 179 ? 9.190 13.807 0.623 1.00 81.19 179 SER A N 1
ATOM 1433 C CA . SER A 1 179 ? 7.858 13.998 1.202 1.00 81.19 179 SER A CA 1
ATOM 1434 C C . SER A 1 179 ? 7.894 14.059 2.735 1.00 81.19 179 SER A C 1
ATOM 1436 O O . SER A 1 179 ? 7.198 14.877 3.330 1.00 81.19 179 SER A O 1
ATOM 1438 N N . GLU A 1 180 ? 8.747 13.261 3.379 1.00 77.00 180 GLU A N 1
ATOM 1439 C CA . GLU A 1 180 ? 8.963 13.263 4.832 1.00 77.00 180 GLU A CA 1
ATOM 1440 C C . GLU A 1 180 ? 9.398 14.646 5.335 1.00 77.00 180 GLU A C 1
ATOM 1442 O O . GLU A 1 180 ? 8.826 15.168 6.291 1.00 77.00 180 GLU A O 1
ATOM 1447 N N . LYS A 1 181 ? 10.347 15.292 4.643 1.00 73.81 181 LYS A N 1
ATOM 1448 C CA . LYS A 1 181 ? 10.795 16.654 4.982 1.00 73.81 181 LYS A CA 1
ATOM 1449 C C . LYS A 1 181 ? 9.648 17.662 4.963 1.00 73.81 181 LYS A C 1
ATOM 1451 O O . LYS A 1 181 ? 9.569 18.508 5.848 1.00 73.81 181 LYS A O 1
ATOM 1456 N N . GLN A 1 182 ? 8.760 17.563 3.975 1.00 76.25 182 GLN A N 1
ATOM 1457 C CA . GLN A 1 182 ? 7.590 18.438 3.873 1.00 76.25 182 GLN A CA 1
ATOM 1458 C C . GLN A 1 182 ? 6.613 18.185 5.024 1.00 76.25 182 GLN A C 1
ATOM 1460 O O . GLN A 1 182 ? 6.143 19.133 5.647 1.00 76.25 182 GLN A O 1
ATOM 1465 N N . ILE A 1 183 ? 6.350 16.917 5.350 1.00 75.62 183 ILE A N 1
ATOM 1466 C CA . ILE A 1 183 ? 5.473 16.540 6.464 1.00 75.62 183 ILE A CA 1
ATOM 1467 C C . ILE A 1 183 ? 6.031 17.050 7.793 1.00 75.62 183 ILE A C 1
ATOM 1469 O O . ILE A 1 183 ? 5.291 17.641 8.576 1.00 75.62 183 ILE A O 1
ATOM 1473 N N . MET A 1 184 ? 7.332 16.888 8.034 1.00 74.88 184 MET A N 1
ATOM 1474 C CA . MET A 1 184 ? 7.974 17.358 9.261 1.00 74.88 184 MET A CA 1
ATOM 1475 C C . MET A 1 184 ? 7.890 18.884 9.404 1.00 74.88 184 MET A C 1
ATOM 1477 O O . MET A 1 184 ? 7.533 19.378 10.468 1.00 74.88 184 MET A O 1
ATOM 1481 N N . GLN A 1 185 ? 8.114 19.630 8.319 1.00 77.38 185 GLN A N 1
ATOM 1482 C CA . GLN A 1 185 ? 7.952 21.088 8.318 1.00 77.38 185 GLN A CA 1
ATOM 1483 C C . GLN A 1 185 ? 6.512 21.510 8.622 1.00 77.38 185 GLN A C 1
ATOM 1485 O O . GLN A 1 185 ? 6.293 22.387 9.454 1.00 77.38 185 GLN A O 1
ATOM 1490 N N . MET A 1 186 ? 5.522 20.857 8.002 1.00 74.56 186 MET A N 1
ATOM 1491 C CA . MET A 1 186 ? 4.115 21.133 8.302 1.00 74.56 186 MET A CA 1
ATOM 1492 C C . MET A 1 186 ? 3.775 20.841 9.768 1.00 74.56 186 MET A C 1
ATOM 1494 O O . MET A 1 186 ? 3.033 21.613 10.372 1.00 74.56 186 MET A O 1
ATOM 1498 N N . ARG A 1 187 ? 4.331 19.768 10.352 1.00 71.94 187 ARG A N 1
ATOM 1499 C CA . ARG A 1 187 ? 4.153 19.424 11.773 1.00 71.94 187 ARG A CA 1
ATOM 1500 C C . ARG A 1 187 ? 4.744 20.486 12.687 1.00 71.94 187 ARG A C 1
ATOM 1502 O O . ARG A 1 187 ? 4.080 20.887 13.637 1.00 71.94 187 ARG A O 1
ATOM 1509 N N . ASP A 1 188 ? 5.955 20.952 12.400 1.00 77.25 188 ASP A N 1
ATOM 1510 C CA . ASP A 1 188 ? 6.604 22.000 13.188 1.00 77.25 188 ASP A CA 1
ATOM 1511 C C . ASP A 1 188 ? 5.829 23.320 13.102 1.00 77.25 188 ASP A C 1
ATOM 1513 O O . ASP A 1 188 ? 5.636 23.998 14.112 1.00 77.25 188 ASP A O 1
ATOM 1517 N N . ASP A 1 189 ? 5.336 23.675 11.915 1.00 77.62 189 ASP A N 1
ATOM 1518 C CA . ASP A 1 189 ? 4.520 24.872 11.709 1.00 77.62 189 ASP A CA 1
ATOM 1519 C C . ASP A 1 189 ? 3.156 24.765 12.399 1.00 77.62 189 ASP A C 1
ATOM 1521 O O . ASP A 1 189 ? 2.686 25.733 12.999 1.00 77.62 189 ASP A O 1
ATOM 1525 N N . GLU A 1 190 ? 2.510 23.600 12.352 1.00 74.56 190 GLU A N 1
ATOM 1526 C CA . GLU A 1 190 ? 1.258 23.350 13.064 1.00 74.56 190 GLU A CA 1
ATOM 1527 C C . GLU A 1 190 ? 1.461 23.353 14.583 1.00 74.56 190 GLU A C 1
ATOM 1529 O O . GLU A 1 190 ? 0.705 24.014 15.292 1.00 74.56 190 GLU A O 1
ATOM 1534 N N . ALA A 1 191 ? 2.509 22.705 15.090 1.00 72.94 191 ALA A N 1
ATOM 1535 C CA . ALA A 1 191 ? 2.848 22.712 16.509 1.00 72.94 191 ALA A CA 1
ATOM 1536 C C . ALA A 1 191 ? 3.140 24.134 17.008 1.00 72.94 191 ALA A C 1
ATOM 1538 O O . ALA A 1 191 ? 2.629 24.526 18.057 1.00 72.94 191 ALA A O 1
ATOM 1539 N N . LYS A 1 192 ? 3.870 24.944 16.227 1.00 74.00 192 LYS A N 1
ATOM 1540 C CA . LYS A 1 192 ? 4.067 26.373 16.516 1.00 74.00 192 LYS A CA 1
ATOM 1541 C C . LYS A 1 192 ? 2.732 27.114 16.571 1.00 74.00 192 LYS A C 1
ATOM 1543 O O . LYS A 1 192 ? 2.479 27.807 17.552 1.00 74.00 192 LYS A O 1
ATOM 1548 N N . ARG A 1 193 ? 1.844 26.909 15.590 1.00 67.38 193 ARG A N 1
ATOM 1549 C CA . ARG A 1 193 ? 0.500 27.522 15.563 1.00 67.38 193 ARG A CA 1
ATOM 1550 C C . ARG A 1 193 ? -0.383 27.100 16.741 1.00 67.38 193 ARG A C 1
ATOM 1552 O O . ARG A 1 193 ? -1.195 27.901 17.182 1.00 67.38 193 ARG A O 1
ATOM 1559 N N . ILE A 1 194 ? -0.258 25.867 17.230 1.00 65.88 194 ILE A N 1
ATOM 1560 C CA . ILE A 1 194 ? -1.009 25.362 18.394 1.00 65.88 194 ILE A CA 1
ATOM 1561 C C . ILE A 1 194 ? -0.394 25.863 19.712 1.00 65.88 194 ILE A C 1
ATOM 1563 O O . ILE A 1 194 ? -1.118 26.061 20.684 1.00 65.88 194 ILE A O 1
ATOM 1567 N N . SER A 1 195 ? 0.923 26.085 19.750 1.00 58.47 195 SER A N 1
ATOM 1568 C CA . SER A 1 195 ? 1.628 26.635 20.916 1.00 58.47 195 SER A CA 1
ATOM 1569 C C . SER A 1 195 ? 1.419 28.140 21.117 1.00 58.47 195 SER A C 1
ATOM 1571 O O . SER A 1 195 ? 1.696 28.652 22.200 1.00 58.47 195 SER A O 1
ATOM 1573 N N . GLU A 1 196 ? 0.925 28.854 20.099 1.00 64.38 196 GLU A N 1
ATOM 1574 C CA . GLU A 1 196 ? 0.499 30.246 20.241 1.00 64.38 196 GLU A CA 1
ATOM 1575 C C . GLU A 1 196 ? -0.701 30.295 21.205 1.00 64.38 196 GLU A C 1
ATOM 1577 O O . GLU A 1 196 ? -1.759 29.726 20.932 1.00 64.38 196 GLU A O 1
ATOM 1582 N N . THR A 1 197 ? -0.527 30.951 22.358 1.00 64.06 197 THR A N 1
ATOM 1583 C CA . THR A 1 197 ? -1.557 31.074 23.398 1.00 64.06 197 THR A CA 1
ATOM 1584 C C . THR A 1 197 ? -2.863 31.587 22.778 1.00 64.06 197 THR A C 1
ATOM 1586 O O . THR A 1 197 ? -2.829 32.617 22.094 1.00 64.06 197 THR A O 1
ATOM 1589 N N . PRO A 1 198 ? -4.015 30.918 22.993 1.00 66.50 198 PRO A N 1
ATOM 1590 C CA . PRO A 1 198 ? -5.284 31.394 22.457 1.00 66.50 198 PRO A CA 1
ATOM 1591 C C . PRO A 1 198 ? -5.568 32.810 22.968 1.00 66.50 198 PRO A C 1
ATOM 1593 O O . PRO A 1 198 ? -5.112 33.201 24.047 1.00 66.50 198 PRO A O 1
ATOM 1596 N N . CYS A 1 199 ? -6.315 33.600 22.192 1.00 70.81 199 CYS A N 1
ATOM 1597 C CA . CYS A 1 199 ? -6.606 34.977 22.577 1.00 70.81 199 CYS A CA 1
ATOM 1598 C C . CYS A 1 199 ? -7.266 35.046 23.970 1.00 70.81 199 CYS A C 1
ATOM 1600 O O . CYS A 1 199 ? -7.987 34.134 24.383 1.00 70.81 199 CYS A O 1
ATOM 1602 N N . ARG A 1 200 ? -7.050 36.158 24.685 1.00 67.31 200 ARG A N 1
ATOM 1603 C CA . ARG A 1 200 ? -7.511 36.345 26.073 1.00 67.31 200 ARG A CA 1
ATOM 1604 C C . ARG A 1 200 ? -9.009 36.068 26.260 1.00 67.31 200 ARG A C 1
ATOM 1606 O O . ARG A 1 200 ? -9.401 35.450 27.237 1.00 67.31 200 ARG A O 1
ATOM 1613 N N . GLU A 1 201 ? -9.835 36.436 25.280 1.00 67.94 201 GLU A N 1
ATOM 1614 C CA . GLU A 1 201 ? -11.277 36.161 25.309 1.00 67.94 201 GLU A CA 1
ATOM 1615 C C . GLU A 1 201 ? -11.609 34.658 25.260 1.00 67.94 201 GLU A C 1
ATOM 1617 O O . GLU A 1 201 ? -12.508 34.211 25.972 1.00 67.94 201 GLU A O 1
ATOM 1622 N N . TYR A 1 202 ? -10.878 33.869 24.466 1.00 68.94 202 TYR A N 1
ATOM 1623 C CA . TYR A 1 202 ? -11.046 32.414 24.437 1.00 68.94 202 TYR A CA 1
ATOM 1624 C C . TYR A 1 202 ? -10.582 31.778 25.755 1.00 68.94 202 TYR A C 1
ATOM 1626 O O . TYR A 1 202 ? -11.227 30.852 26.240 1.00 68.94 202 TYR A O 1
ATOM 1634 N N . PHE A 1 203 ? -9.493 32.287 26.343 1.00 68.56 203 PHE A N 1
ATOM 1635 C CA . PHE A 1 203 ? -8.983 31.820 27.635 1.00 68.56 203 PHE A CA 1
ATOM 1636 C C . PHE A 1 203 ? -9.987 32.067 28.774 1.00 68.56 203 PHE A C 1
ATOM 1638 O O . PHE A 1 203 ? -10.243 31.162 29.563 1.00 68.56 203 PHE A O 1
ATOM 1645 N N . ASP A 1 204 ? -10.608 33.251 28.815 1.00 64.62 204 ASP A N 1
ATOM 1646 C CA . ASP A 1 204 ? -11.521 33.643 29.897 1.00 64.62 204 ASP A CA 1
ATOM 1647 C C . ASP A 1 204 ? -12.942 33.060 29.743 1.00 64.62 204 ASP A C 1
ATOM 1649 O O . ASP A 1 204 ? -13.578 32.709 30.737 1.00 64.62 204 ASP A O 1
ATOM 1653 N N . LYS A 1 205 ? -13.474 32.958 28.513 1.00 74.06 205 LYS A N 1
ATOM 1654 C CA . LYS A 1 205 ? -14.877 32.555 28.256 1.00 74.06 205 LYS A CA 1
ATOM 1655 C C . LYS A 1 205 ? -15.036 31.146 27.677 1.00 74.06 205 LYS A C 1
ATOM 1657 O O . LYS A 1 205 ? -16.161 30.678 27.519 1.00 74.06 205 LYS A O 1
ATOM 1662 N N . GLY A 1 206 ? -13.944 30.486 27.288 1.00 65.88 206 GLY A N 1
ATOM 1663 C CA . GLY A 1 206 ? -13.971 29.186 26.606 1.00 65.88 206 GLY A CA 1
ATOM 1664 C C . GLY A 1 206 ? -14.476 29.230 25.156 1.00 65.88 206 GLY A C 1
ATOM 1665 O O . GLY A 1 206 ? -14.540 28.190 24.502 1.00 65.88 206 GLY A O 1
ATOM 1666 N N . HIS A 1 207 ? -14.822 30.410 24.630 1.00 70.25 207 HIS A N 1
ATOM 1667 C CA . HIS A 1 207 ? -15.203 30.618 23.236 1.00 70.25 207 HIS A CA 1
ATOM 1668 C C . HIS A 1 207 ? -14.738 31.995 22.732 1.00 70.25 207 HIS A C 1
ATOM 1670 O O . HIS A 1 207 ? -14.764 32.988 23.456 1.00 70.25 207 HIS A O 1
ATOM 1676 N N . CYS A 1 208 ? -14.379 32.088 21.455 1.00 74.94 208 CYS A N 1
ATOM 1677 C CA . CYS A 1 208 ? -14.131 33.349 20.750 1.00 74.94 208 CYS A CA 1
ATOM 1678 C C . CYS A 1 208 ? -14.892 33.309 19.424 1.00 74.94 208 CYS A C 1
ATOM 1680 O O . CYS A 1 208 ? -14.979 32.245 18.810 1.00 74.94 208 CYS A O 1
ATOM 1682 N N . ALA A 1 209 ? -15.391 34.453 18.945 1.00 68.38 209 ALA A N 1
ATOM 1683 C CA . ALA A 1 209 ? -16.065 34.556 17.644 1.00 68.38 209 ALA A CA 1
ATOM 1684 C C . ALA A 1 209 ? -15.190 34.085 16.461 1.00 68.38 209 ALA A C 1
ATOM 1686 O O . ALA A 1 209 ? -15.710 33.715 15.414 1.00 68.38 209 ALA A O 1
ATOM 1687 N N . PHE A 1 210 ? -13.865 34.058 16.644 1.00 66.44 210 PHE A N 1
ATOM 1688 C CA . PHE A 1 210 ? -12.880 33.581 15.666 1.00 66.44 210 PHE A CA 1
ATOM 1689 C C . PHE A 1 210 ? -12.289 32.197 16.026 1.00 66.44 210 PHE A C 1
ATOM 1691 O O . PHE A 1 210 ? -11.351 31.730 15.381 1.00 66.44 210 PHE A O 1
ATOM 1698 N N . GLY A 1 211 ? -12.836 31.530 17.050 1.00 64.00 211 GLY A N 1
ATOM 1699 C CA . GLY A 1 211 ? -12.439 30.196 17.513 1.00 64.00 211 GLY A CA 1
ATOM 1700 C C . GLY A 1 211 ? -11.082 30.138 18.228 1.00 64.00 211 GLY A C 1
ATOM 1701 O O . GLY A 1 211 ? -10.490 31.162 18.565 1.00 64.00 211 GLY A O 1
ATOM 1702 N N . LEU A 1 212 ? -10.568 28.916 18.420 1.00 59.12 212 LEU A N 1
ATOM 1703 C CA . LEU A 1 212 ? -9.254 28.610 19.026 1.00 59.12 212 LEU A CA 1
ATOM 1704 C C . LEU A 1 212 ? -8.058 29.256 18.301 1.00 59.12 212 LEU A C 1
ATOM 1706 O O . LEU A 1 212 ? -6.946 29.222 18.808 1.00 59.12 212 LEU A O 1
ATOM 1710 N N . ARG A 1 213 ? -8.278 29.809 17.101 1.00 60.06 213 ARG A N 1
ATOM 1711 C CA . ARG A 1 213 ? -7.249 30.328 16.186 1.00 60.06 213 ARG A CA 1
ATOM 1712 C C . ARG A 1 213 ? -7.251 31.863 16.093 1.00 60.06 213 ARG A C 1
ATOM 1714 O O . ARG A 1 213 ? -6.722 32.424 15.134 1.00 60.06 213 ARG A O 1
ATOM 1721 N N . CYS A 1 214 ? -7.886 32.555 17.042 1.00 63.31 214 CYS A N 1
ATOM 1722 C CA . CYS A 1 214 ? -7.974 34.014 17.036 1.00 63.31 214 CYS A CA 1
ATOM 1723 C C . CYS A 1 214 ? -6.610 34.680 17.307 1.00 63.31 214 CYS A C 1
ATOM 1725 O O . CYS A 1 214 ? -6.024 34.475 18.365 1.00 63.31 214 CYS A O 1
ATOM 1727 N N . ARG A 1 215 ? -6.144 35.534 16.380 1.00 59.34 215 ARG A N 1
ATOM 1728 C CA . ARG A 1 215 ? -4.881 36.303 16.482 1.00 59.34 215 ARG A CA 1
ATOM 1729 C C . ARG A 1 215 ? -5.051 37.759 16.944 1.00 59.34 215 ARG A C 1
ATOM 1731 O O . ARG A 1 215 ? -4.095 38.528 16.898 1.00 59.34 215 ARG A O 1
ATOM 1738 N N . ARG A 1 216 ? -6.261 38.185 17.327 1.00 62.50 216 ARG A N 1
ATOM 1739 C CA . ARG A 1 216 ? -6.524 39.575 17.741 1.00 62.50 216 ARG A CA 1
ATOM 1740 C C . ARG A 1 216 ? -6.298 39.752 19.243 1.00 62.50 216 ARG A C 1
ATOM 1742 O O . ARG A 1 216 ? -6.828 38.987 20.047 1.00 62.50 216 ARG A O 1
ATOM 1749 N N . SER A 1 217 ? -5.584 40.812 19.619 1.00 57.00 217 SER A N 1
ATOM 1750 C CA . SER A 1 217 ? -5.634 41.363 20.975 1.00 57.00 217 SER A CA 1
ATOM 1751 C C . SER A 1 217 ? -7.018 41.973 21.169 1.00 57.00 217 SER A C 1
ATOM 1753 O O . SER A 1 217 ? -7.302 43.050 20.653 1.00 57.00 217 SER A O 1
ATOM 1755 N N . HIS A 1 218 ? -7.917 41.245 21.829 1.00 60.00 218 HIS A N 1
ATOM 1756 C CA . HIS A 1 218 ? -9.232 41.773 22.174 1.00 60.00 218 HIS A CA 1
ATOM 1757 C C . HIS A 1 218 ? -9.037 42.879 23.214 1.00 60.00 218 HIS A C 1
ATOM 1759 O O . HIS A 1 218 ? -8.728 42.597 24.371 1.00 60.00 218 HIS A O 1
ATOM 1765 N N . ASP A 1 219 ? -9.157 44.131 22.781 1.00 51.59 219 ASP A N 1
ATOM 1766 C CA . ASP A 1 219 ? -9.246 45.274 23.681 1.00 51.59 219 ASP A CA 1
ATOM 1767 C C . ASP A 1 219 ? -10.580 45.173 24.449 1.00 51.59 219 ASP A C 1
ATOM 1769 O O . ASP A 1 219 ? -11.636 45.103 23.805 1.00 51.59 219 ASP A O 1
ATOM 1773 N N . PRO A 1 220 ? -10.577 45.146 25.796 1.00 46.88 220 PRO A N 1
ATOM 1774 C CA . PRO A 1 220 ? -11.802 45.101 26.598 1.00 46.88 220 PRO A CA 1
ATOM 1775 C C . PRO A 1 220 ? -12.761 46.276 26.335 1.00 46.88 220 PRO A C 1
ATOM 1777 O O . PRO A 1 220 ? -13.921 46.222 26.741 1.00 46.88 220 PRO A O 1
ATOM 1780 N N . SER A 1 221 ? -12.281 47.329 25.665 1.00 47.72 221 SER A N 1
ATOM 1781 C CA . SER A 1 221 ? -12.972 48.609 25.481 1.00 47.72 221 SER A CA 1
ATOM 1782 C C . SER A 1 221 ? -13.749 48.737 24.167 1.00 47.72 221 SER A C 1
ATOM 1784 O O . SER A 1 221 ? -14.526 49.678 24.017 1.00 47.72 221 SER A O 1
ATOM 1786 N N . ALA A 1 222 ? -13.592 47.823 23.202 1.00 47.97 222 ALA A N 1
ATOM 1787 C CA . ALA A 1 222 ? -14.276 47.913 21.905 1.00 47.97 222 ALA A CA 1
ATOM 1788 C C . ALA A 1 222 ? -15.699 47.325 21.963 1.00 47.97 222 ALA A C 1
ATOM 1790 O O . ALA A 1 222 ? -16.091 46.448 21.189 1.00 47.97 222 ALA A O 1
ATOM 1791 N N . GLY A 1 223 ? -16.490 47.806 22.919 1.00 41.97 223 GLY A N 1
ATOM 1792 C CA . GLY A 1 223 ? -17.927 47.600 22.947 1.00 41.97 223 GLY A CA 1
ATOM 1793 C C . GLY A 1 223 ? -18.606 48.468 21.890 1.00 41.97 223 GLY A C 1
ATOM 1794 O O . GLY A 1 223 ? -18.598 49.686 21.995 1.00 41.97 223 GLY A O 1
ATOM 1795 N N . ARG A 1 224 ? -19.265 47.813 20.927 1.00 48.16 224 ARG A N 1
ATOM 1796 C CA . ARG A 1 224 ? -20.352 48.354 20.087 1.00 48.16 224 ARG A CA 1
ATOM 1797 C C . ARG A 1 224 ? -19.999 49.578 19.225 1.00 48.16 224 ARG A C 1
ATOM 1799 O O . ARG A 1 224 ? -20.246 50.714 19.606 1.00 48.16 224 ARG A O 1
ATOM 1806 N N . ALA A 1 225 ? -19.633 49.328 17.971 1.00 35.06 225 ALA A N 1
ATOM 1807 C CA . ALA A 1 225 ? -19.919 50.266 16.886 1.00 35.06 225 ALA A CA 1
ATOM 1808 C C . ALA A 1 225 ? -20.792 49.568 15.832 1.00 35.06 225 ALA A C 1
ATOM 1810 O O . ALA A 1 225 ? -20.337 48.733 15.058 1.00 35.06 225 ALA A O 1
ATOM 1811 N N . HIS A 1 226 ? -22.084 49.867 15.943 1.00 35.62 226 HIS A N 1
ATOM 1812 C CA . HIS A 1 226 ? -23.171 49.795 14.971 1.00 35.62 226 HIS A CA 1
ATOM 1813 C C . HIS A 1 226 ? -22.931 49.126 13.605 1.00 35.62 226 HIS A C 1
ATOM 1815 O O . HIS A 1 226 ? -22.247 49.647 12.730 1.00 35.62 226 HIS A O 1
ATOM 1821 N N . HIS A 1 227 ? -23.721 48.077 13.353 1.00 40.06 227 HIS A N 1
ATOM 1822 C CA . HIS A 1 227 ? -24.367 47.925 12.053 1.00 40.06 227 HIS A CA 1
ATOM 1823 C C . HIS A 1 227 ? -25.333 49.102 11.835 1.00 40.06 227 HIS A C 1
ATOM 1825 O O . HIS A 1 227 ? -26.353 49.199 12.517 1.00 40.06 227 HIS A O 1
ATOM 1831 N N . SER A 1 228 ? -25.058 49.952 10.849 1.00 35.19 228 SER A N 1
ATOM 1832 C CA . SER A 1 228 ? -26.099 50.690 10.132 1.00 35.19 228 SER A CA 1
ATOM 1833 C C . SER A 1 228 ? -25.684 50.902 8.679 1.00 35.19 228 SER A C 1
ATOM 1835 O O . SER A 1 228 ? -24.643 51.478 8.389 1.00 35.19 228 SER A O 1
ATOM 1837 N N . LYS A 1 229 ? -26.544 50.372 7.812 1.00 36.12 229 LYS A N 1
ATOM 1838 C CA . LYS A 1 229 ? -26.652 50.512 6.359 1.00 36.12 229 LYS A CA 1
ATOM 1839 C C . LYS A 1 229 ? -26.235 51.887 5.810 1.00 36.12 229 LYS A C 1
ATOM 1841 O O . LYS A 1 229 ? -26.725 52.903 6.300 1.00 36.12 229 LYS A O 1
ATOM 1846 N N . SER A 1 230 ? -25.506 51.891 4.696 1.00 34.47 230 SER A N 1
ATOM 1847 C CA . SER A 1 230 ? -25.958 52.370 3.372 1.00 34.47 230 SER A CA 1
ATOM 1848 C C . SER A 1 230 ? -24.971 51.916 2.307 1.00 34.47 230 SER A C 1
ATOM 1850 O O . SER A 1 230 ? -23.759 51.925 2.613 1.00 34.47 230 SER A O 1
#

Foldseek 3Di:
DVVLLVQLLVVDLFDKDKDFDDDDPQQEPQPRDGDDHVVPDPDRPPDDDDPPGDIDIDGSNVVLVVLCVLQQPAWAQDDPVVVVVPPPDDDDDDDDDDPDDRDIDGDDSSLSSVLLSVLVVQLDDPPDHHDQQQDVVNCNSVQLSVLLSVLCRYPNGQDDPNDGPVVSVVSSVVSVVVVSVVSVVVVVVVVVQLPPQAEPCCVVPVADPVGSNDPDNPDPPPPDDDDDDD

Sequence (230 aa):
ADVIMLALATHEPYFGILRVKQMLRNQCYKCKKFGHSPDKCTNPTKGTAAEKRQYHLVSMAVLRTFIHGEFEHLRVTADPASTARNNDRKHQHPQRHRPPQHATKPVELERVIDDFVFLCIFVGNDFLPHLPGLEIREGALDLLLREYKRVLINHGYLTNAGSMNFHAVKSLLIALSVSEKQIMQMRDDEAKRISETPCREYFDKGHCAFGLRCRRSHDPSAGRAHHSKS

Secondary structure (DSSP, 8-state):
-HHHHHHHHTT-TT-EEEEEPPPPTTB-TTT--BSS-GGG-S------S-----EEEEEHHHHHHHHHHHHTT-EEEPPHHHHGGG-TT--------------EEEPPHHHHHHHHHHHHHHH-BTTBPPPTT--GGGTHHHHHHHHHHHHHHHH--SEETTEE-HHHHHHHHHHHHHHHHHHHHHHHHHHHHHHSPPPHHHHHHS--TTGGG------TT---------

InterPro domains:
  IPR000571 Zinc finger, CCCH-type [PF00642] (197-220)
  IPR000571 Zinc finger, CCCH-type [PS50103] (193-221)
  IPR027073 5'-3' exoribonuclease [PTHR12341] (1-192)
  IPR036875 Zinc finger, CCHC-type superfamily [SSF57756] (24-49)
  IPR041412 Xrn1, helical domain [PF17846] (107-196)